Protein AF-A0A0G1GJ57-F1 (afdb_monomer_lite)

Organism: NCBI:txid1618376

Secondary structure (DSSP, 8-state):
---------------------S-TTEEEEEPTTSPEEEEE-TT-EEEEEEEE-GGGSPPPPTT---GGGEEEEE-HHHHTTTEEEE--GGGSPPHHHHHHHHTT--EEEEEEEEE-SSSEEEE-TT-EEEEEEE--GGGB--HHHHHHHHHTTSSS-SEETTEEEEEETTEEEEEEEEESSEEEEPSS-EE---SHHHHHHTEEEEESPPS-SEEEEEESS-EE--TTEEEEEEEEE--TT-EE-S--EE-TT-EEPPEEEEES--S--TT-EEEEEEEE-GGGSS-----GGGGEEEEEEE--

Structure (mmCIF, N/CA/C/O backbone):
data_AF-A0A0G1GJ57-F1
#
_entry.id   AF-A0A0G1GJ57-F1
#
loop_
_atom_site.group_PDB
_atom_site.id
_atom_site.type_symbol
_atom_site.label_atom_id
_atom_site.label_alt_id
_atom_site.label_comp_id
_atom_site.label_asym_id
_atom_site.label_entity_id
_atom_site.label_seq_id
_atom_site.pdbx_PDB_ins_code
_atom_site.Cartn_x
_atom_site.Cartn_y
_atom_site.Cartn_z
_atom_site.occupancy
_atom_site.B_iso_or_equiv
_atom_site.auth_seq_id
_atom_site.auth_comp_id
_atom_site.auth_asym_id
_atom_site.auth_atom_id
_atom_site.pdbx_PDB_model_num
ATOM 1 N N . MET A 1 1 ? -25.340 41.018 15.038 1.00 30.80 1 MET A N 1
ATOM 2 C CA . MET A 1 1 ? -24.244 40.896 16.025 1.00 30.80 1 MET A CA 1
ATOM 3 C C . MET A 1 1 ? -23.346 39.727 15.639 1.00 30.80 1 MET A C 1
ATOM 5 O O . MET A 1 1 ? -23.451 38.656 16.211 1.00 30.80 1 MET A O 1
ATOM 9 N N . ALA A 1 2 ? -22.503 39.926 14.628 1.00 26.73 2 ALA A N 1
ATOM 10 C CA . ALA A 1 2 ? -21.491 38.962 14.201 1.00 26.73 2 ALA A CA 1
ATOM 11 C C . ALA A 1 2 ? -20.325 39.762 13.606 1.00 26.73 2 ALA A C 1
ATOM 13 O O . ALA A 1 2 ? -20.176 39.892 12.398 1.00 26.73 2 ALA A O 1
ATOM 14 N N . SER A 1 3 ? -19.570 40.413 14.483 1.00 25.84 3 SER A N 1
ATOM 15 C CA . SER A 1 3 ? -18.283 41.016 14.156 1.00 25.84 3 SER A CA 1
ATOM 16 C C . SER A 1 3 ? -17.449 41.030 15.429 1.00 25.84 3 SER A C 1
ATOM 18 O O . SER A 1 3 ? -17.814 41.688 16.401 1.00 25.84 3 SER A O 1
ATOM 20 N N . LYS A 1 4 ? -16.388 40.218 15.435 1.00 26.44 4 LYS A N 1
ATOM 21 C CA . LYS A 1 4 ? -15.151 40.330 16.229 1.00 26.44 4 LYS A CA 1
ATOM 22 C C . LYS A 1 4 ? -14.518 38.948 16.326 1.00 26.44 4 LYS A C 1
ATOM 24 O O . LYS A 1 4 ? -14.955 38.141 17.133 1.00 26.44 4 LYS A O 1
ATOM 29 N N . LEU A 1 5 ? -13.516 38.711 15.481 1.00 24.80 5 LEU A N 1
ATOM 30 C CA . LEU A 1 5 ? -12.278 37.969 15.774 1.00 24.80 5 LEU A CA 1
ATOM 31 C C . LEU A 1 5 ? -11.477 37.828 14.469 1.00 24.80 5 LEU A C 1
ATOM 33 O O . LEU A 1 5 ? -11.247 36.744 13.958 1.00 24.80 5 LEU A O 1
ATOM 37 N N . TYR A 1 6 ? -11.096 38.970 13.901 1.00 26.28 6 TYR A N 1
ATOM 38 C CA . TYR A 1 6 ? -10.024 39.068 12.914 1.00 26.28 6 TYR A CA 1
ATOM 39 C C . TYR A 1 6 ? -9.292 40.367 13.218 1.00 26.28 6 TYR A C 1
ATOM 41 O O . TYR A 1 6 ? -9.713 41.424 12.760 1.00 26.28 6 TYR A O 1
ATOM 49 N N . GLN A 1 7 ? -8.272 40.301 14.073 1.00 25.12 7 GLN A N 1
ATOM 50 C CA . GLN A 1 7 ? -7.172 41.262 14.098 1.00 25.12 7 GLN A CA 1
ATOM 51 C C . GLN A 1 7 ? -6.063 40.813 15.055 1.00 25.12 7 GLN A C 1
ATOM 53 O O . GLN A 1 7 ? -6.325 40.224 16.097 1.00 25.12 7 GLN A O 1
ATOM 58 N N . SER A 1 8 ? -4.848 41.186 14.655 1.00 24.47 8 SER A N 1
ATOM 59 C CA . SER A 1 8 ? -3.560 41.122 15.348 1.00 24.47 8 SER A CA 1
ATOM 60 C C . SER A 1 8 ? -2.829 39.776 15.369 1.00 24.47 8 SER A C 1
ATOM 62 O O . SER A 1 8 ? -2.871 39.050 16.355 1.00 24.47 8 SER A O 1
ATOM 64 N N . LEU A 1 9 ? -2.039 39.530 14.322 1.00 26.36 9 LEU A N 1
ATOM 65 C CA . LEU A 1 9 ? -0.667 39.031 14.475 1.00 26.36 9 LEU A CA 1
ATOM 66 C C . LEU A 1 9 ? 0.236 39.751 13.456 1.00 26.36 9 LEU A C 1
ATOM 68 O O . LEU A 1 9 ? 0.782 39.145 12.541 1.00 26.36 9 LEU A O 1
ATOM 72 N N . ASP A 1 10 ? 0.355 41.071 13.623 1.00 27.16 10 ASP A N 1
ATOM 73 C CA . ASP A 1 10 ? 1.547 41.817 13.217 1.00 27.16 10 ASP A CA 1
ATOM 74 C C . ASP A 1 10 ? 2.506 41.793 14.409 1.00 27.16 10 ASP A C 1
ATOM 76 O O . ASP A 1 10 ? 2.329 42.558 15.351 1.00 27.16 10 ASP A O 1
ATOM 80 N N . THR A 1 11 ? 3.485 40.892 14.384 1.00 26.64 11 THR A N 1
ATOM 81 C CA . THR A 1 11 ? 4.831 41.093 14.945 1.00 26.64 11 THR A CA 1
ATOM 82 C C . THR A 1 11 ? 5.744 39.982 14.425 1.00 26.64 11 THR A C 1
ATOM 84 O O . THR A 1 11 ? 5.536 38.799 14.687 1.00 26.64 11 THR A O 1
ATOM 87 N N . CYS A 1 12 ? 6.791 40.357 13.688 1.00 24.19 12 CYS A N 1
ATOM 88 C CA . CYS A 1 12 ? 7.961 39.497 13.530 1.00 24.19 12 CYS A CA 1
ATOM 89 C C . CYS A 1 12 ? 8.598 39.256 14.906 1.00 24.19 12 CYS A C 1
ATOM 91 O O . CYS A 1 12 ? 8.759 40.199 15.685 1.00 24.19 12 CYS A O 1
ATOM 93 N N . PRO A 1 13 ? 9.107 38.040 15.134 1.00 24.23 13 PRO A N 1
ATOM 94 C CA . PRO A 1 13 ? 10.511 37.934 15.486 1.00 24.23 13 PRO A CA 1
ATOM 95 C C . PRO A 1 13 ? 11.278 36.991 14.558 1.00 24.23 13 PRO A C 1
ATOM 97 O O . PRO A 1 13 ? 10.780 36.027 13.986 1.00 24.23 13 PRO A O 1
ATOM 100 N N . THR A 1 14 ? 12.538 37.358 14.428 1.00 24.39 14 THR A N 1
ATOM 101 C CA . THR A 1 14 ? 13.631 36.786 13.655 1.00 24.39 14 THR A CA 1
ATOM 102 C C . THR A 1 14 ? 14.121 35.412 14.133 1.00 24.39 14 THR A C 1
ATOM 104 O O . THR A 1 14 ? 14.284 35.200 15.327 1.00 24.39 14 THR A O 1
ATOM 107 N N . TRP A 1 15 ? 14.454 34.571 13.143 1.00 25.72 15 TRP A N 1
ATOM 108 C CA . TRP A 1 15 ? 15.555 33.592 13.017 1.00 25.72 15 TRP A CA 1
ATOM 109 C C . TRP A 1 15 ? 15.967 32.658 14.174 1.00 25.72 15 TRP A C 1
ATOM 111 O O . TRP A 1 15 ? 16.457 33.099 15.207 1.00 25.72 15 TRP A O 1
ATOM 121 N N . ILE A 1 16 ? 16.079 31.363 13.834 1.00 24.06 16 ILE A N 1
ATOM 122 C CA . ILE A 1 16 ? 17.316 30.581 14.038 1.00 24.06 16 ILE A CA 1
ATOM 123 C C . ILE A 1 16 ? 17.640 29.865 12.709 1.00 24.06 16 ILE A C 1
ATOM 125 O O . ILE A 1 16 ? 16.838 29.043 12.266 1.00 24.06 16 ILE A O 1
ATOM 129 N N . PRO A 1 17 ? 18.780 30.136 12.044 1.00 29.20 17 PRO A N 1
ATOM 130 C CA . PRO A 1 17 ? 19.290 29.259 11.003 1.00 29.20 17 PRO A CA 1
ATOM 131 C C . PRO A 1 17 ? 19.889 28.035 11.689 1.00 29.20 17 PRO A C 1
ATOM 133 O O . PRO A 1 17 ? 20.945 28.136 12.317 1.00 29.20 17 PRO A O 1
ATOM 136 N N . ALA A 1 18 ? 19.276 26.865 11.538 1.00 28.14 18 ALA A N 1
ATOM 137 C CA . ALA A 1 18 ? 20.077 25.654 11.603 1.00 28.14 18 ALA A CA 1
ATOM 138 C C . ALA A 1 18 ? 20.963 25.669 10.351 1.00 28.14 18 ALA A C 1
ATOM 140 O O . ALA A 1 18 ? 20.460 25.647 9.227 1.00 28.14 18 ALA A O 1
ATOM 141 N N . LYS A 1 19 ? 22.280 25.808 10.544 1.00 26.33 19 LYS A N 1
ATOM 142 C CA . LYS A 1 19 ? 23.255 25.655 9.462 1.00 26.33 19 LYS A CA 1
ATOM 143 C C . LYS A 1 19 ? 22.965 24.329 8.745 1.00 26.33 19 LYS A C 1
ATOM 145 O O . LYS A 1 19 ? 22.959 23.298 9.419 1.00 26.33 19 LYS A O 1
ATOM 150 N N . PRO A 1 20 ? 22.759 24.328 7.418 1.00 35.12 20 PRO A N 1
ATOM 151 C CA . PRO A 1 20 ? 22.768 23.093 6.663 1.00 35.12 20 PRO A CA 1
ATOM 152 C C . PRO A 1 20 ? 24.199 22.566 6.726 1.00 35.12 20 PRO A C 1
ATOM 154 O O . PRO A 1 20 ? 25.111 23.134 6.123 1.00 35.12 20 PRO A O 1
ATOM 157 N N . ASN A 1 21 ? 24.424 21.505 7.493 1.00 33.03 21 ASN A N 1
ATOM 158 C CA . ASN A 1 21 ? 25.612 20.695 7.287 1.00 33.03 21 ASN A CA 1
ATOM 159 C C . ASN A 1 21 ? 25.379 19.900 5.999 1.00 33.03 21 ASN A C 1
ATOM 161 O O . ASN A 1 21 ? 24.916 18.774 6.075 1.00 33.03 21 ASN A O 1
ATOM 165 N N . GLY A 1 22 ? 25.669 20.531 4.856 1.00 31.84 22 GLY A N 1
ATOM 166 C CA . GLY A 1 22 ? 25.827 19.892 3.547 1.00 31.84 22 GLY A CA 1
ATOM 167 C C . GLY A 1 22 ? 24.560 19.284 2.932 1.00 31.84 22 GLY A C 1
ATOM 168 O O . GLY A 1 22 ? 23.964 18.372 3.482 1.00 31.84 22 GLY A O 1
ATOM 169 N N . ASP A 1 23 ? 24.234 19.761 1.732 1.00 34.00 23 ASP A N 1
ATOM 170 C CA . ASP A 1 23 ? 23.272 19.220 0.756 1.00 34.00 23 ASP A CA 1
ATOM 171 C C . ASP A 1 23 ? 21.817 19.701 0.897 1.00 34.00 23 ASP A C 1
ATOM 173 O O . ASP A 1 23 ? 21.043 19.285 1.758 1.00 34.00 23 ASP A O 1
ATOM 177 N N . GLY A 1 24 ? 21.437 20.607 -0.008 1.00 35.06 24 GLY A N 1
ATOM 178 C CA . GLY A 1 24 ? 20.174 21.349 -0.058 1.00 35.06 24 GLY A CA 1
ATOM 179 C C . GLY A 1 24 ? 18.919 20.556 -0.446 1.00 35.06 24 GLY A C 1
ATOM 180 O O . GLY A 1 24 ? 18.071 21.103 -1.144 1.00 35.06 24 GLY A O 1
ATOM 181 N N . ASP A 1 25 ? 18.765 19.314 0.019 1.00 51.62 25 ASP A N 1
ATOM 182 C CA . ASP A 1 25 ? 17.751 18.377 -0.502 1.00 51.62 25 ASP A CA 1
ATOM 183 C C . ASP A 1 25 ? 16.654 17.962 0.497 1.00 51.62 25 ASP A C 1
ATOM 185 O O . ASP A 1 25 ? 15.736 17.218 0.146 1.00 51.62 25 ASP A O 1
ATOM 189 N N . VAL A 1 26 ? 16.706 18.445 1.741 1.00 49.56 26 VAL A N 1
ATOM 190 C CA . VAL A 1 26 ? 15.562 18.425 2.667 1.00 49.56 26 VAL A CA 1
ATOM 191 C C . VAL A 1 26 ? 15.348 19.847 3.154 1.00 49.56 26 VAL A C 1
ATOM 193 O O . VAL A 1 26 ? 16.188 20.403 3.858 1.00 49.56 26 VAL A O 1
ATOM 196 N N . ALA A 1 27 ? 14.238 20.458 2.748 1.00 53.12 27 ALA A N 1
ATOM 197 C CA . ALA A 1 27 ? 13.967 21.858 3.043 1.00 53.12 27 ALA A CA 1
ATOM 198 C C . ALA A 1 27 ? 12.576 22.038 3.642 1.00 53.12 27 ALA A C 1
ATOM 200 O O . ALA A 1 27 ? 11.590 21.485 3.148 1.00 53.12 27 ALA A O 1
ATOM 201 N N . LEU A 1 28 ? 12.504 22.874 4.677 1.00 53.94 28 LEU A N 1
ATOM 202 C CA . LEU A 1 28 ? 11.249 23.400 5.184 1.00 53.94 28 LEU A CA 1
ATOM 203 C C . LEU A 1 28 ? 10.982 24.753 4.549 1.00 53.94 28 LEU A C 1
ATOM 205 O O . LEU A 1 28 ? 11.771 25.684 4.688 1.00 53.94 28 LEU A O 1
ATOM 209 N N . GLN A 1 29 ? 9.861 24.858 3.843 1.00 48.28 29 GLN A N 1
ATOM 210 C CA . GLN A 1 29 ? 9.394 26.124 3.299 1.00 48.28 29 GLN A CA 1
ATOM 211 C C . GLN A 1 29 ? 8.203 26.614 4.117 1.00 48.28 29 GLN A C 1
ATOM 213 O O . GLN A 1 29 ? 7.114 26.049 4.025 1.00 48.28 29 GLN A O 1
ATOM 218 N N . THR A 1 30 ? 8.398 27.679 4.889 1.00 46.69 30 THR A N 1
ATOM 219 C CA . THR A 1 30 ? 7.328 28.319 5.659 1.00 46.69 30 THR A CA 1
ATOM 220 C C . THR A 1 30 ? 6.315 28.979 4.722 1.00 46.69 30 THR A C 1
ATOM 222 O O . THR A 1 30 ? 6.679 29.738 3.823 1.00 46.69 30 THR A O 1
ATOM 225 N N . LEU A 1 31 ? 5.035 28.682 4.921 1.00 47.12 31 LEU A N 1
ATOM 226 C CA . LEU A 1 31 ? 3.908 29.288 4.222 1.00 47.12 31 LEU A CA 1
ATOM 227 C C . LEU A 1 31 ? 3.417 30.538 4.958 1.00 47.12 31 LEU A C 1
ATOM 229 O O . LEU A 1 31 ? 3.597 30.646 6.176 1.00 47.12 31 LEU A O 1
ATOM 233 N N . PRO A 1 32 ? 2.733 31.458 4.254 1.00 35.56 32 PRO A N 1
ATOM 234 C CA . PRO A 1 32 ? 1.961 32.510 4.905 1.00 35.56 32 PRO A CA 1
ATOM 235 C C . PRO A 1 32 ? 0.997 31.876 5.922 1.00 35.56 32 PRO A C 1
ATOM 237 O O . PRO A 1 32 ? 0.175 31.041 5.550 1.00 35.56 32 PRO A O 1
ATOM 240 N N . GLY A 1 33 ? 1.148 32.216 7.207 1.00 45.19 33 GLY A N 1
ATOM 241 C CA . GLY A 1 33 ? 0.405 31.596 8.316 1.00 45.19 33 GLY A CA 1
ATOM 242 C C . GLY A 1 33 ? 1.199 30.606 9.184 1.00 45.19 33 GLY A C 1
ATOM 243 O O . GLY A 1 33 ? 0.627 30.024 10.098 1.00 45.19 33 GLY A O 1
ATOM 244 N N . GLY A 1 34 ? 2.501 30.414 8.937 1.00 54.47 34 GLY A N 1
ATOM 245 C CA . GLY A 1 34 ? 3.404 29.692 9.850 1.00 54.47 34 GLY A CA 1
ATOM 246 C C . GLY A 1 34 ? 3.465 28.169 9.676 1.00 54.47 34 GLY A C 1
ATOM 247 O O . GLY A 1 34 ? 4.222 27.511 10.383 1.00 54.47 34 GLY A O 1
ATOM 248 N N . ALA A 1 35 ? 2.725 27.595 8.724 1.00 55.81 35 ALA A N 1
ATOM 249 C CA . ALA A 1 35 ? 2.830 26.175 8.383 1.00 55.81 35 ALA A CA 1
ATOM 250 C C . ALA A 1 35 ? 4.037 25.921 7.466 1.00 55.81 35 ALA A C 1
ATOM 252 O O . ALA A 1 35 ? 4.163 26.572 6.434 1.00 55.81 35 ALA A O 1
ATOM 253 N N . SER A 1 36 ? 4.905 24.964 7.789 1.00 67.81 36 SER A N 1
ATOM 254 C CA . SER A 1 36 ? 6.067 24.626 6.952 1.00 67.81 36 SER A CA 1
ATOM 255 C C . SER A 1 36 ? 5.779 23.423 6.056 1.00 67.81 36 SER A C 1
ATOM 257 O O . SER A 1 36 ? 5.419 22.359 6.553 1.00 67.81 36 SER A O 1
ATOM 259 N N . LYS A 1 37 ? 5.961 23.573 4.739 1.00 80.50 37 LYS A N 1
ATOM 260 C CA . LYS A 1 37 ? 5.976 22.450 3.788 1.00 80.50 37 LYS A CA 1
ATOM 261 C C . LYS A 1 37 ? 7.301 21.709 3.884 1.00 80.50 37 LYS A C 1
ATOM 263 O O . LYS A 1 37 ? 8.344 22.356 3.942 1.00 80.50 37 LYS A O 1
ATOM 268 N N . LEU A 1 38 ? 7.261 20.385 3.817 1.00 85.31 38 LEU A N 1
ATOM 269 C CA . LEU A 1 38 ? 8.429 19.524 3.668 1.00 85.31 38 LEU A CA 1
ATOM 270 C C . LEU A 1 38 ? 8.693 19.288 2.178 1.00 85.31 38 LEU A C 1
ATOM 272 O O . LEU A 1 38 ? 7.827 18.780 1.469 1.00 85.31 38 LEU A O 1
ATOM 276 N N . LYS A 1 39 ? 9.898 19.625 1.717 1.00 89.94 39 LYS A N 1
ATOM 277 C CA . LYS A 1 39 ? 10.448 19.155 0.441 1.00 89.94 39 LYS A CA 1
ATOM 278 C C . LYS A 1 39 ? 11.418 18.019 0.726 1.00 89.94 39 LYS A C 1
ATOM 280 O O . LYS A 1 39 ? 12.390 18.232 1.448 1.00 89.94 39 LYS A O 1
ATOM 285 N N . LEU A 1 40 ? 11.141 16.841 0.178 1.00 86.19 40 LEU A N 1
ATOM 286 C CA . LEU A 1 40 ? 11.944 15.637 0.353 1.00 86.19 40 LEU A CA 1
ATOM 287 C C . LEU A 1 40 ? 12.551 15.234 -0.995 1.00 86.19 40 LEU A C 1
ATOM 289 O O . LEU A 1 40 ? 11.844 14.727 -1.868 1.00 86.19 40 LEU A O 1
ATOM 293 N N . GLY A 1 41 ? 13.844 15.497 -1.179 1.00 84.75 41 GLY A N 1
ATOM 294 C CA . GLY A 1 41 ? 14.572 15.146 -2.398 1.00 84.75 41 GLY A CA 1
ATOM 295 C C . GLY A 1 41 ? 14.780 13.631 -2.581 1.00 84.75 41 GLY A C 1
ATOM 296 O O . GLY A 1 41 ? 14.596 12.868 -1.627 1.00 84.75 41 GLY A O 1
ATOM 297 N N . PRO A 1 42 ? 15.168 13.189 -3.792 1.00 84.88 42 PRO A N 1
ATOM 298 C CA . PRO A 1 42 ? 15.538 11.802 -4.089 1.00 84.88 42 PRO A CA 1
ATOM 299 C C . PRO A 1 42 ? 16.599 11.230 -3.139 1.00 84.88 42 PRO A C 1
ATOM 301 O O . PRO A 1 42 ? 17.584 11.895 -2.817 1.00 84.88 42 PRO A O 1
ATOM 304 N N . GLY A 1 43 ? 16.409 9.988 -2.695 1.00 82.50 43 GLY A N 1
ATOM 305 C CA . GLY A 1 43 ? 17.317 9.255 -1.806 1.00 82.50 43 GLY A CA 1
ATOM 306 C C . GLY A 1 43 ? 17.377 9.779 -0.367 1.00 82.50 43 GLY A C 1
ATOM 307 O O . GLY A 1 43 ? 18.233 9.355 0.411 1.00 82.50 43 GLY A O 1
ATOM 308 N N . LYS A 1 44 ? 16.518 10.736 0.007 1.00 85.94 44 LYS A N 1
ATOM 309 C CA . LYS A 1 44 ? 16.543 11.358 1.337 1.00 85.94 44 LYS A CA 1
ATOM 310 C C . LYS A 1 44 ? 15.544 10.701 2.281 1.00 85.94 44 LYS A C 1
ATOM 312 O O . LYS A 1 44 ? 14.474 10.247 1.877 1.00 85.94 44 LYS A O 1
ATOM 317 N N . LYS A 1 45 ? 15.882 10.744 3.570 1.00 88.88 45 LYS A N 1
ATOM 318 C CA . LYS A 1 45 ? 15.044 10.298 4.687 1.00 88.88 45 LYS A CA 1
ATOM 319 C C . LYS A 1 45 ? 14.892 11.397 5.734 1.00 88.88 45 LYS A C 1
ATOM 321 O O . LYS A 1 45 ? 15.815 12.181 5.940 1.00 88.88 45 LYS A O 1
ATOM 326 N N . VAL A 1 46 ? 13.750 11.436 6.413 1.00 88.75 46 VAL A N 1
ATOM 327 C CA . VAL A 1 46 ? 13.438 12.433 7.446 1.00 88.75 46 VAL A CA 1
ATOM 328 C C . VAL A 1 46 ? 12.516 11.850 8.516 1.00 88.75 46 VAL A C 1
ATOM 330 O O . VAL A 1 46 ? 11.654 11.020 8.222 1.00 88.75 46 VAL A O 1
ATOM 333 N N . ILE A 1 47 ? 12.686 12.294 9.764 1.00 88.12 47 ILE A N 1
ATOM 334 C CA . ILE A 1 47 ? 11.751 11.994 10.849 1.00 88.12 47 ILE A CA 1
ATOM 335 C C . ILE A 1 47 ? 10.636 13.041 10.858 1.00 88.12 47 ILE A C 1
ATOM 337 O O . ILE A 1 47 ? 10.858 14.251 10.847 1.00 88.12 47 ILE A O 1
ATOM 341 N N . ILE A 1 48 ? 9.404 12.561 10.881 1.00 86.62 48 ILE A N 1
ATOM 342 C CA . ILE A 1 48 ? 8.197 13.373 10.904 1.00 86.62 48 ILE A CA 1
ATOM 343 C C . ILE A 1 48 ? 7.348 13.060 12.128 1.00 86.62 48 ILE A C 1
ATOM 345 O O . ILE A 1 48 ? 7.440 11.986 12.721 1.00 86.62 48 ILE A O 1
ATOM 349 N N . SER A 1 49 ? 6.483 14.005 12.462 1.00 85.69 49 SER A N 1
ATOM 350 C CA . SER A 1 49 ? 5.430 13.859 13.455 1.00 85.69 49 SER A CA 1
ATOM 351 C C . SER A 1 49 ? 4.098 13.662 12.741 1.00 85.69 49 SER A C 1
ATOM 353 O O . SER A 1 49 ? 3.731 14.443 11.860 1.00 85.69 49 SER A O 1
ATOM 355 N N . ILE A 1 50 ? 3.364 12.623 13.128 1.00 85.75 50 ILE A N 1
ATOM 356 C CA . ILE A 1 50 ? 2.049 12.283 12.582 1.00 85.75 50 ILE A CA 1
ATOM 357 C C . ILE A 1 50 ? 0.964 12.508 13.632 1.00 85.75 50 ILE A C 1
ATOM 359 O O . ILE A 1 50 ? 1.172 12.196 14.805 1.00 85.75 50 ILE A O 1
ATOM 363 N N . SER A 1 51 ? -0.188 13.045 13.217 1.00 84.38 51 SER A N 1
ATOM 364 C CA . SER A 1 51 ? -1.386 13.107 14.063 1.00 84.38 51 SER A CA 1
ATOM 365 C C . SER A 1 51 ? -2.275 11.921 13.782 1.00 84.38 51 SER A C 1
ATOM 367 O O . SER A 1 51 ? -2.713 11.721 12.647 1.00 84.38 51 SER A O 1
ATOM 369 N N . ILE A 1 52 ? -2.613 11.192 14.834 1.00 82.69 52 ILE A N 1
ATOM 370 C CA . ILE A 1 52 ? -3.634 10.159 14.779 1.00 82.69 52 ILE A CA 1
ATOM 371 C C . ILE A 1 52 ? -4.799 10.673 15.616 1.00 82.69 52 ILE A C 1
ATOM 373 O O . ILE A 1 52 ? -4.639 10.986 16.795 1.00 82.69 52 ILE A O 1
ATOM 377 N N . ALA A 1 53 ? -5.947 10.826 14.973 1.00 78.19 53 ALA A N 1
ATOM 378 C CA . ALA A 1 53 ? -7.179 11.280 15.582 1.00 78.19 53 ALA A CA 1
ATOM 379 C C . ALA A 1 53 ? -8.130 10.085 15.746 1.00 78.19 53 ALA A C 1
ATOM 381 O O . ALA A 1 53 ? -7.984 9.094 15.027 1.00 78.19 53 ALA A O 1
ATOM 382 N N . PRO A 1 54 ? -9.132 10.163 16.634 1.00 71.00 54 PRO A N 1
ATOM 383 C CA . PRO A 1 54 ? -10.059 9.056 16.881 1.00 71.00 54 PRO A CA 1
ATOM 384 C C . PRO A 1 54 ? -10.775 8.566 15.616 1.00 71.00 54 PRO A C 1
ATOM 386 O O . PRO A 1 54 ? -10.944 7.369 15.414 1.00 71.00 54 PRO A O 1
ATOM 389 N N . PHE A 1 55 ? -11.140 9.484 14.717 1.00 70.75 55 PHE A N 1
ATOM 390 C CA . PHE A 1 55 ? -11.802 9.155 13.452 1.00 70.75 55 PHE A CA 1
ATOM 391 C C . PHE A 1 55 ? -10.864 8.515 12.413 1.00 70.75 55 PHE A C 1
ATOM 393 O O . PHE A 1 55 ? -11.348 7.985 11.417 1.00 70.75 55 PHE A O 1
ATOM 400 N N . HIS A 1 56 ? -9.545 8.524 12.652 1.00 67.75 56 HIS A N 1
ATOM 401 C CA . HIS A 1 56 ? -8.565 7.805 11.833 1.00 67.75 56 HIS A CA 1
ATOM 402 C C . HIS A 1 56 ? -8.503 6.305 12.162 1.00 67.75 56 HIS A C 1
ATOM 404 O O . HIS A 1 56 ? -7.757 5.575 11.513 1.00 67.75 56 HIS A O 1
ATOM 410 N N . LEU A 1 57 ? -9.244 5.832 13.166 1.00 69.50 57 LEU A N 1
ATOM 411 C CA . LEU A 1 57 ? -9.287 4.422 13.536 1.00 69.50 57 LEU A CA 1
ATOM 412 C C . LEU A 1 57 ? -10.567 3.772 13.012 1.00 69.50 57 LEU A C 1
ATOM 414 O O . LEU A 1 57 ? -11.633 4.394 13.078 1.00 69.50 57 LEU A O 1
ATOM 418 N N . PRO A 1 58 ? -10.501 2.524 12.518 1.00 65.19 58 PRO A N 1
ATOM 419 C CA . PRO A 1 58 ? -11.710 1.798 12.177 1.00 65.19 58 PRO A CA 1
ATOM 420 C C . PRO A 1 58 ? -12.575 1.591 13.425 1.00 65.19 58 PRO A C 1
ATOM 422 O O . PRO A 1 58 ? -12.033 1.432 14.521 1.00 65.19 58 PRO A O 1
ATOM 425 N N . PRO A 1 59 ? -13.915 1.605 13.295 1.00 62.31 59 PRO A N 1
ATOM 426 C CA . PRO A 1 59 ? -14.796 1.287 14.404 1.00 62.31 59 PRO A CA 1
ATOM 427 C C . PRO A 1 59 ? -14.437 -0.102 14.930 1.00 62.31 59 PRO A C 1
ATOM 429 O O . PRO A 1 59 ? -14.502 -1.095 14.203 1.00 62.31 59 PRO A O 1
ATOM 432 N N . LEU A 1 60 ? -14.058 -0.169 16.202 1.00 58.81 60 LEU A N 1
ATOM 433 C CA . LEU A 1 60 ? -13.890 -1.445 16.875 1.00 58.81 60 LEU A CA 1
ATOM 434 C C . LEU A 1 60 ? -15.264 -2.058 17.133 1.00 58.81 60 LEU A C 1
ATOM 436 O O . LEU A 1 60 ? -16.185 -1.373 17.591 1.00 58.81 60 LEU A O 1
ATOM 440 N N . LYS A 1 61 ? -15.399 -3.366 16.890 1.00 55.41 61 LYS A N 1
ATOM 441 C CA . LYS A 1 61 ? -16.526 -4.119 17.450 1.00 55.41 61 LYS A CA 1
ATOM 442 C C . LYS A 1 61 ? -16.492 -3.940 18.978 1.00 55.41 61 LYS A C 1
ATOM 444 O O . LYS A 1 61 ? -15.410 -4.047 19.563 1.00 55.41 61 LYS A O 1
ATOM 449 N N . PRO A 1 62 ? -17.631 -3.678 19.645 1.00 50.47 62 PRO A N 1
ATOM 450 C CA . PRO A 1 62 ? -17.673 -3.603 21.102 1.00 50.47 62 PRO A CA 1
ATOM 451 C C . PRO A 1 62 ? -17.028 -4.851 21.723 1.00 50.47 62 PRO A C 1
ATOM 453 O O . PRO A 1 62 ? -17.450 -5.967 21.435 1.00 50.47 62 PRO A O 1
ATOM 456 N N . GLY A 1 63 ? -15.987 -4.662 22.538 1.00 50.47 63 GLY A N 1
ATOM 457 C CA . GLY A 1 63 ? -15.257 -5.754 23.195 1.00 50.47 63 GLY A CA 1
ATOM 458 C C . GLY A 1 63 ? -14.024 -6.286 22.453 1.00 50.47 63 GLY A C 1
ATOM 459 O O . GLY A 1 63 ? -13.268 -7.043 23.052 1.00 50.47 63 GLY A O 1
ATOM 460 N N . ILE A 1 64 ? -13.762 -5.866 21.211 1.00 51.84 64 ILE A N 1
ATOM 461 C CA . ILE A 1 64 ? -12.473 -6.105 20.549 1.00 51.84 64 ILE A CA 1
ATOM 462 C C . ILE A 1 64 ? -11.587 -4.907 20.867 1.00 51.84 64 ILE A C 1
ATOM 464 O O . ILE A 1 64 ? -11.777 -3.849 20.288 1.00 51.84 64 ILE A O 1
ATOM 468 N N . ILE A 1 65 ? -10.671 -5.056 21.823 1.00 53.28 65 ILE A N 1
ATOM 469 C CA . ILE A 1 65 ? -9.606 -4.089 22.146 1.00 53.28 65 ILE A CA 1
ATOM 470 C C . ILE A 1 65 ? -8.277 -4.802 21.914 1.00 53.28 65 ILE A C 1
ATOM 472 O O . ILE A 1 65 ? -7.432 -4.851 22.803 1.00 53.28 65 ILE A O 1
ATOM 476 N N . ASP A 1 66 ? -8.122 -5.454 20.762 1.00 61.16 66 ASP A N 1
ATOM 477 C CA . ASP A 1 66 ? -6.834 -6.047 20.444 1.00 61.16 66 ASP A CA 1
ATOM 478 C C . ASP A 1 66 ? -6.075 -5.169 19.451 1.00 61.16 66 ASP A C 1
ATOM 480 O O . ASP A 1 66 ? -6.339 -5.153 18.249 1.00 61.16 66 ASP A O 1
ATOM 484 N N . LEU A 1 67 ? -5.135 -4.385 19.984 1.00 65.12 67 LEU A N 1
ATOM 485 C CA . LEU A 1 67 ? -4.190 -3.618 19.177 1.00 65.12 67 LEU A CA 1
ATOM 486 C C . LEU A 1 67 ? -3.251 -4.539 18.380 1.00 65.12 67 LEU A C 1
ATOM 488 O O . LEU A 1 67 ? -2.608 -4.053 17.449 1.00 65.12 67 LEU A O 1
ATOM 492 N N . HIS A 1 68 ? -3.176 -5.840 18.700 1.00 65.56 68 HIS A N 1
ATOM 493 C CA . HIS A 1 68 ? -2.446 -6.824 17.898 1.00 65.56 68 HIS A CA 1
ATOM 494 C C . HIS A 1 68 ? -3.021 -6.959 16.479 1.00 65.56 68 HIS A C 1
ATOM 496 O O . HIS A 1 68 ? -2.263 -7.227 15.550 1.00 65.56 68 HIS A O 1
ATOM 502 N N . ASP A 1 69 ? -4.308 -6.653 16.297 1.00 71.12 69 ASP A N 1
ATOM 503 C CA . ASP A 1 69 ? -5.005 -6.704 15.008 1.00 71.12 69 ASP A CA 1
ATOM 504 C C . ASP A 1 69 ? -4.978 -5.363 14.254 1.00 71.12 69 ASP A C 1
ATOM 506 O O . ASP A 1 69 ? -5.652 -5.211 13.232 1.00 71.12 69 ASP A O 1
ATOM 510 N N . LEU A 1 70 ? -4.260 -4.348 14.752 1.00 77.00 70 LEU A N 1
ATOM 511 C CA . LEU A 1 70 ? -4.172 -3.034 14.115 1.00 77.00 70 LEU A CA 1
ATOM 512 C C . LEU A 1 70 ? -2.950 -2.942 13.200 1.00 77.00 70 LEU A C 1
ATOM 514 O O . LEU A 1 70 ? -1.802 -2.876 13.639 1.00 77.00 70 LEU A O 1
ATOM 518 N N . TRP A 1 71 ? -3.218 -2.850 11.906 1.00 80.06 71 TRP A N 1
ATOM 519 C CA . TRP A 1 71 ? -2.213 -2.781 10.859 1.00 80.06 71 TRP A CA 1
ATOM 520 C C . TRP A 1 71 ? -2.083 -1.372 10.292 1.00 80.06 71 TRP A C 1
ATOM 522 O O . TRP A 1 71 ? -2.976 -0.527 10.391 1.00 80.06 71 TRP A O 1
ATOM 532 N N . PHE A 1 72 ? -0.940 -1.128 9.657 1.00 84.44 72 PHE A N 1
ATOM 533 C CA . PHE A 1 72 ? -0.601 0.132 9.013 1.00 84.44 72 PHE A CA 1
ATOM 534 C C . PHE A 1 72 ? -0.264 -0.091 7.532 1.00 84.44 72 PHE A C 1
ATOM 536 O O . PHE A 1 72 ? 0.386 -1.072 7.172 1.00 84.44 72 PHE A O 1
ATOM 543 N N . SER A 1 73 ? -0.700 0.828 6.669 1.00 85.69 73 SER A N 1
ATOM 544 C CA . SER A 1 73 ? -0.326 0.881 5.253 1.00 85.69 73 SER A CA 1
ATOM 545 C C . SER A 1 73 ? 0.018 2.313 4.861 1.00 85.69 73 SER A C 1
ATOM 547 O O . SER A 1 73 ? -0.745 3.242 5.142 1.00 85.69 73 SER A O 1
ATOM 549 N N . THR A 1 74 ? 1.110 2.495 4.118 1.00 88.19 74 THR A N 1
ATOM 550 C CA . THR A 1 74 ? 1.335 3.730 3.355 1.00 88.19 74 THR A CA 1
ATOM 551 C C . THR A 1 74 ? 0.191 3.887 2.359 1.00 88.19 74 THR A C 1
ATOM 553 O O . THR A 1 74 ? -0.337 2.892 1.847 1.00 88.19 74 THR A O 1
ATOM 556 N N . ARG A 1 75 ? -0.227 5.121 2.071 1.00 86.19 75 ARG A N 1
ATOM 557 C CA . ARG A 1 75 ? -1.200 5.332 0.995 1.00 86.19 75 ARG A CA 1
ATOM 558 C C . ARG A 1 75 ? -0.581 4.962 -0.349 1.00 86.19 75 ARG A C 1
ATOM 560 O O . ARG A 1 75 ? 0.530 5.386 -0.652 1.00 86.19 75 ARG A O 1
ATOM 567 N N . SER A 1 76 ? -1.328 4.221 -1.165 1.00 86.69 76 SER A N 1
ATOM 568 C CA . SER A 1 76 ? -0.836 3.700 -2.446 1.00 86.69 76 SER A CA 1
ATOM 569 C C . SER A 1 76 ? -0.324 4.797 -3.376 1.00 86.69 76 SER A C 1
ATOM 571 O O . SER A 1 76 ? 0.736 4.636 -3.952 1.00 86.69 76 SER A O 1
ATOM 573 N N . CYS A 1 77 ? -0.982 5.958 -3.457 1.00 85.81 77 CYS A N 1
ATOM 574 C CA . CYS A 1 77 ? -0.488 7.072 -4.277 1.00 85.81 77 CYS A CA 1
ATOM 575 C C . CYS A 1 77 ? 0.909 7.567 -3.859 1.00 85.81 77 CYS A C 1
ATOM 577 O O . CYS A 1 77 ? 1.688 7.959 -4.719 1.00 85.81 77 CYS A O 1
ATOM 579 N N . LEU A 1 78 ? 1.233 7.524 -2.563 1.00 88.06 78 LEU A N 1
ATOM 580 C CA . LEU A 1 78 ? 2.547 7.919 -2.059 1.00 88.06 78 LEU A CA 1
ATOM 581 C C . LEU A 1 78 ? 3.582 6.822 -2.284 1.00 88.06 78 LEU A C 1
ATOM 583 O O . LEU A 1 78 ? 4.663 7.106 -2.794 1.00 88.06 78 LEU A O 1
ATOM 587 N N . ALA A 1 79 ? 3.245 5.573 -1.968 1.00 88.94 79 ALA A N 1
ATOM 588 C CA . ALA A 1 79 ? 4.134 4.449 -2.242 1.00 88.94 79 ALA A CA 1
ATOM 589 C C . ALA A 1 79 ? 4.484 4.371 -3.736 1.00 88.94 79 ALA A C 1
ATOM 591 O O . ALA A 1 79 ? 5.661 4.292 -4.073 1.00 88.94 79 ALA A O 1
ATOM 592 N N . GLN A 1 80 ? 3.493 4.553 -4.622 1.00 88.38 80 GLN A N 1
ATOM 593 C CA . GLN A 1 80 ? 3.654 4.629 -6.085 1.00 88.38 80 GLN A CA 1
ATOM 594 C C . GLN A 1 80 ? 4.584 5.738 -6.540 1.00 88.38 80 GLN A C 1
ATOM 596 O O . GLN A 1 80 ? 5.159 5.625 -7.611 1.00 88.38 80 GLN A O 1
ATOM 601 N N . SER A 1 81 ? 4.751 6.781 -5.730 1.00 86.06 81 SER A N 1
ATOM 602 C CA . SER A 1 81 ? 5.718 7.855 -5.953 1.00 86.06 81 SER A CA 1
ATOM 603 C C . SER A 1 81 ? 7.071 7.622 -5.280 1.00 86.06 81 SER A C 1
ATOM 605 O O . SER A 1 81 ? 7.817 8.573 -5.091 1.00 86.06 81 SER A O 1
ATOM 607 N N . GLY A 1 82 ? 7.381 6.390 -4.871 1.00 86.69 82 GLY A N 1
ATOM 608 C CA . GLY A 1 82 ? 8.640 6.026 -4.218 1.00 86.69 82 GLY A CA 1
ATOM 609 C C . GLY A 1 82 ? 8.718 6.381 -2.734 1.00 86.69 82 GLY A C 1
ATOM 610 O O . GLY A 1 82 ? 9.806 6.361 -2.165 1.00 86.69 82 GLY A O 1
ATOM 611 N N . VAL A 1 83 ? 7.597 6.708 -2.081 1.00 88.25 83 VAL A N 1
ATOM 612 C CA . VAL A 1 83 ? 7.593 7.031 -0.647 1.00 88.25 83 VAL A CA 1
ATOM 613 C C . VAL A 1 83 ? 7.533 5.767 0.192 1.00 88.25 83 VAL A C 1
ATOM 615 O O . VAL A 1 83 ? 6.541 5.035 0.187 1.00 88.25 83 VAL A O 1
ATOM 618 N N . PHE A 1 84 ? 8.542 5.581 1.029 1.00 87.62 84 PHE A N 1
ATOM 619 C CA . PHE A 1 84 ? 8.501 4.624 2.119 1.00 87.62 84 PHE A CA 1
ATOM 620 C C . PHE A 1 84 ? 8.174 5.335 3.432 1.00 87.62 84 PHE A C 1
ATOM 622 O O . PHE A 1 84 ? 8.862 6.267 3.845 1.00 87.62 84 PHE A O 1
ATOM 629 N N . LEU A 1 85 ? 7.114 4.879 4.100 1.00 88.62 85 LEU A N 1
ATOM 630 C CA . LEU A 1 85 ? 6.719 5.343 5.425 1.00 88.62 85 LEU A CA 1
ATOM 631 C C . LEU A 1 85 ? 6.935 4.210 6.428 1.00 88.62 85 LEU A C 1
ATOM 633 O O . LEU A 1 85 ? 6.368 3.123 6.302 1.00 88.62 85 LEU A O 1
ATOM 637 N N . ASN A 1 86 ? 7.753 4.472 7.441 1.00 87.69 86 ASN A N 1
ATOM 638 C CA . ASN A 1 86 ? 8.031 3.534 8.515 1.00 87.69 86 ASN A CA 1
ATOM 639 C C . ASN A 1 86 ? 7.640 4.137 9.861 1.00 87.69 86 ASN A C 1
ATOM 641 O O . ASN A 1 86 ? 8.205 5.141 10.286 1.00 87.69 86 ASN A O 1
ATOM 645 N N . ILE A 1 87 ? 6.709 3.493 10.559 1.00 84.12 87 ILE A N 1
ATOM 646 C CA . ILE A 1 87 ? 6.444 3.773 11.970 1.00 84.12 87 ILE A CA 1
ATOM 647 C C . ILE A 1 87 ? 7.307 2.785 12.765 1.00 84.12 87 ILE A C 1
ATOM 649 O O . ILE A 1 87 ? 7.105 1.575 12.625 1.00 84.12 87 ILE A O 1
ATOM 653 N N . PRO A 1 88 ? 8.307 3.237 13.541 1.00 78.00 88 PRO A N 1
ATOM 654 C CA . PRO A 1 88 ? 9.124 2.318 14.318 1.00 78.00 88 PRO A CA 1
ATOM 655 C C . PRO A 1 88 ? 8.286 1.650 15.420 1.00 78.00 88 PRO A C 1
ATOM 657 O O . PRO A 1 88 ? 7.342 2.246 15.934 1.00 78.00 88 PRO A O 1
ATOM 660 N N . LYS A 1 89 ? 8.631 0.413 15.808 1.00 73.44 89 LYS A N 1
ATOM 661 C CA . LYS A 1 89 ? 7.840 -0.386 16.769 1.00 73.44 89 LYS A CA 1
ATOM 662 C C . LYS A 1 89 ? 7.607 0.320 18.109 1.00 73.44 89 LYS A C 1
ATOM 664 O O . LYS A 1 89 ? 6.537 0.197 18.688 1.00 73.44 89 LYS A O 1
ATOM 669 N N . ASN A 1 90 ? 8.582 1.092 18.590 1.00 72.25 90 ASN A N 1
ATOM 670 C CA . ASN A 1 90 ? 8.447 1.889 19.818 1.00 72.25 90 ASN A CA 1
ATOM 671 C C . ASN A 1 90 ? 7.440 3.053 19.693 1.00 72.25 90 ASN A C 1
ATOM 673 O O . ASN A 1 90 ? 7.057 3.643 20.696 1.00 72.25 90 ASN A O 1
ATOM 677 N N . SER A 1 91 ? 7.030 3.382 18.469 1.00 70.25 91 SER A N 1
ATOM 678 C CA . SER A 1 91 ? 6.053 4.416 18.131 1.00 70.25 91 SER A CA 1
ATOM 679 C C . SER A 1 91 ? 4.692 3.820 17.754 1.00 70.25 91 SER A C 1
ATOM 681 O O . SER A 1 91 ? 3.802 4.558 17.333 1.00 70.25 91 SER A O 1
ATOM 683 N N . TYR A 1 92 ? 4.511 2.501 17.908 1.00 78.31 92 TYR A N 1
ATOM 684 C CA . TYR A 1 92 ? 3.201 1.866 17.778 1.00 78.31 92 TYR A CA 1
ATOM 685 C C . TYR A 1 92 ? 2.249 2.347 18.876 1.00 78.31 92 TYR A C 1
ATOM 687 O O . TYR A 1 92 ? 2.652 2.958 19.874 1.00 78.31 92 TYR A O 1
ATOM 695 N N . LEU A 1 93 ? 0.960 2.120 18.641 1.00 77.38 93 LEU A N 1
ATOM 696 C CA . LEU A 1 93 ? -0.086 2.493 19.578 1.00 77.38 93 LEU A CA 1
ATOM 697 C C . LEU A 1 93 ? -0.018 1.597 20.811 1.00 77.38 93 LEU A C 1
ATOM 699 O O . LEU A 1 93 ? -0.026 0.376 20.707 1.00 77.38 93 LEU A O 1
ATOM 703 N N . SER A 1 94 ? 0.080 2.230 21.974 1.00 81.25 94 SER A N 1
ATOM 704 C CA . SER A 1 94 ? -0.028 1.591 23.280 1.00 81.25 94 SER A CA 1
ATOM 705 C C . SER A 1 94 ? -1.476 1.610 23.772 1.00 81.25 94 SER A C 1
ATOM 707 O O . SER A 1 94 ? -2.304 2.381 23.283 1.00 81.25 94 SER A O 1
ATOM 709 N N . ASN A 1 95 ? -1.774 0.837 24.817 1.00 78.75 95 ASN A N 1
ATOM 710 C CA . ASN A 1 95 ? -3.083 0.884 25.479 1.00 78.75 95 ASN A CA 1
ATOM 711 C C . ASN A 1 95 ? -3.431 2.296 25.988 1.00 78.75 95 ASN A C 1
ATOM 713 O O . ASN A 1 95 ? -4.586 2.711 25.938 1.00 78.75 95 ASN A O 1
ATOM 717 N N . THR A 1 96 ? -2.436 3.072 26.427 1.00 82.94 96 THR A N 1
ATOM 718 C CA . THR A 1 96 ? -2.640 4.463 26.862 1.00 82.94 96 THR A CA 1
ATOM 719 C C . THR A 1 96 ? -3.003 5.380 25.694 1.00 82.94 96 THR A C 1
ATOM 721 O O . THR A 1 96 ? -3.870 6.246 25.829 1.00 82.94 96 THR A O 1
ATOM 724 N N . ASP A 1 97 ? -2.376 5.184 24.530 1.00 84.31 97 ASP A N 1
ATOM 725 C CA . ASP A 1 97 ? -2.745 5.914 23.312 1.00 84.31 97 ASP A CA 1
ATOM 726 C C . ASP A 1 97 ? -4.185 5.593 22.907 1.00 84.31 97 ASP A C 1
ATOM 728 O O . ASP A 1 97 ? -4.933 6.483 22.509 1.00 84.31 97 ASP A O 1
ATOM 732 N N . TRP A 1 98 ? -4.586 4.331 23.061 1.00 76.44 98 TRP A N 1
ATOM 733 C CA . TRP A 1 98 ? -5.940 3.891 22.763 1.00 76.44 98 TRP A CA 1
ATOM 734 C C . TRP A 1 98 ? -6.990 4.577 23.644 1.00 76.44 98 TRP A C 1
ATOM 736 O O . TRP A 1 98 ? -7.960 5.133 23.129 1.00 76.44 98 TRP A O 1
ATOM 746 N N . GLU A 1 99 ? -6.785 4.620 24.963 1.00 78.56 99 GLU A N 1
ATOM 747 C CA . GLU A 1 99 ? -7.685 5.351 25.869 1.00 78.56 99 GLU A CA 1
ATOM 748 C C . GLU A 1 99 ? -7.730 6.854 25.554 1.00 78.56 99 GLU A C 1
ATOM 750 O O . GLU A 1 99 ? -8.790 7.485 25.606 1.00 78.56 99 GLU A O 1
ATOM 755 N N . THR A 1 100 ? -6.598 7.429 25.147 1.00 81.38 100 THR A N 1
ATOM 756 C CA . THR A 1 100 ? -6.530 8.826 24.700 1.00 81.38 100 THR A CA 1
ATOM 757 C C . THR A 1 100 ? -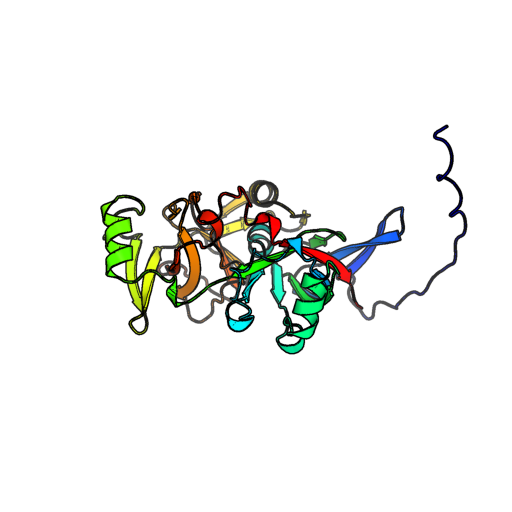7.406 9.050 23.463 1.00 81.38 100 THR A C 1
ATOM 759 O O . THR A 1 100 ? -8.240 9.956 23.453 1.00 81.38 100 THR A O 1
ATOM 762 N N . LEU A 1 101 ? -7.307 8.178 22.458 1.00 79.44 101 LEU A N 1
ATOM 763 C CA . LEU A 1 101 ? -8.149 8.235 21.261 1.00 79.44 101 LEU A CA 1
ATOM 764 C C . LEU A 1 101 ? -9.634 8.023 21.602 1.00 79.44 101 LEU A C 1
ATOM 766 O O . LEU A 1 101 ? -10.496 8.750 21.109 1.00 79.44 101 LEU A O 1
ATOM 770 N N . ARG A 1 102 ? -9.959 7.095 22.510 1.00 73.75 102 ARG A N 1
ATOM 771 C CA . ARG A 1 102 ? -11.343 6.822 22.940 1.00 73.75 102 ARG A CA 1
ATOM 772 C C . ARG A 1 102 ? -12.002 8.015 23.637 1.00 73.75 102 ARG A C 1
ATOM 774 O O . ARG A 1 102 ? -13.215 8.184 23.547 1.00 73.75 102 ARG A O 1
ATOM 781 N N . THR A 1 103 ? -11.214 8.855 24.306 1.00 79.25 103 THR A N 1
ATOM 782 C CA . THR A 1 103 ? -11.693 10.094 24.949 1.00 79.25 103 THR A CA 1
ATOM 783 C C . THR A 1 103 ? -11.812 11.280 23.987 1.00 79.25 103 THR A C 1
ATOM 785 O O . THR A 1 103 ? -12.143 12.383 24.417 1.00 79.25 103 THR A O 1
ATOM 788 N N . GLY A 1 104 ? -11.589 11.067 22.686 1.00 77.88 104 GLY A N 1
ATOM 789 C CA . GLY A 1 104 ? -11.733 12.096 21.658 1.00 77.88 104 GLY A CA 1
ATOM 790 C C . GLY A 1 104 ? -10.457 12.895 21.379 1.00 77.88 104 GLY A C 1
ATOM 791 O O . GLY A 1 104 ? -10.496 13.833 20.587 1.00 77.88 104 GLY A O 1
ATOM 792 N N . ASN A 1 105 ? -9.334 12.544 22.011 1.00 80.50 105 ASN A N 1
ATOM 793 C CA . ASN A 1 105 ? -8.089 13.296 21.902 1.00 80.50 105 ASN A CA 1
ATOM 794 C C . ASN A 1 105 ? -7.181 12.737 20.803 1.00 80.50 105 ASN A C 1
ATOM 796 O O . ASN A 1 105 ? -7.122 11.531 20.575 1.00 80.50 105 ASN A O 1
ATOM 800 N N . ASN A 1 106 ? -6.430 13.624 20.151 1.00 81.94 106 ASN A N 1
ATOM 801 C CA . ASN A 1 106 ? -5.417 13.230 19.179 1.00 81.94 106 ASN A CA 1
ATOM 802 C C . ASN A 1 106 ? -4.141 12.780 19.890 1.00 81.94 106 ASN A C 1
ATOM 804 O O . ASN A 1 106 ? -3.769 13.317 20.933 1.00 81.94 106 ASN A O 1
ATOM 808 N N . ILE A 1 107 ? -3.413 11.873 19.254 1.00 84.06 107 ILE A N 1
ATOM 809 C CA . ILE A 1 107 ? -2.059 11.494 19.650 1.00 84.06 107 ILE A CA 1
ATOM 810 C C . ILE A 1 107 ? -1.060 11.931 18.583 1.00 84.06 107 ILE A C 1
ATOM 812 O O . ILE A 1 107 ? -1.383 12.045 17.394 1.00 84.06 107 ILE A O 1
ATOM 816 N N . ILE A 1 108 ? 0.172 12.158 19.024 1.00 85.44 108 ILE A N 1
ATOM 817 C CA . ILE A 1 108 ? 1.295 12.509 18.161 1.00 85.44 108 ILE A CA 1
ATOM 818 C C . ILE A 1 108 ? 2.309 11.376 18.238 1.00 85.44 108 ILE A C 1
ATOM 820 O O . ILE A 1 108 ? 2.728 10.987 19.328 1.00 85.44 108 ILE A O 1
ATOM 824 N N . LYS A 1 109 ? 2.698 10.842 17.081 1.00 85.75 109 LYS A N 1
ATOM 825 C CA . LYS A 1 109 ? 3.715 9.789 16.969 1.00 85.75 109 LYS A CA 1
ATOM 826 C C . LYS A 1 109 ? 4.814 10.206 16.006 1.00 85.75 109 LYS A C 1
ATOM 828 O O . LYS A 1 109 ? 4.577 10.996 15.094 1.00 85.75 109 LYS A O 1
ATOM 833 N N . SER A 1 110 ? 6.008 9.661 16.200 1.00 86.19 110 SER A N 1
ATOM 834 C CA . SER A 1 110 ? 7.107 9.814 15.250 1.00 86.19 110 SER A CA 1
ATOM 835 C C . SER A 1 110 ? 7.026 8.743 14.164 1.00 86.19 110 SER A C 1
ATOM 837 O O . SER A 1 110 ? 6.723 7.581 14.437 1.00 86.19 110 SER A O 1
ATOM 839 N N . ALA A 1 111 ? 7.324 9.129 12.930 1.00 88.19 111 ALA A N 1
ATOM 840 C CA . ALA A 1 111 ? 7.481 8.224 11.800 1.00 88.19 111 ALA A CA 1
ATOM 841 C C . ALA A 1 111 ? 8.677 8.658 10.944 1.00 88.19 111 ALA A C 1
ATOM 843 O O . ALA A 1 111 ? 9.120 9.799 11.017 1.00 88.19 111 ALA A O 1
ATOM 844 N N . GLN A 1 112 ? 9.207 7.753 10.132 1.00 89.88 112 GLN A N 1
ATOM 845 C CA . GLN A 1 112 ? 10.249 8.039 9.152 1.00 89.88 112 GLN A CA 1
ATOM 846 C C . GLN A 1 112 ? 9.634 8.036 7.753 1.00 89.88 112 GLN A C 1
ATOM 848 O O . GLN A 1 112 ? 8.981 7.063 7.375 1.00 89.88 112 GLN A O 1
ATOM 853 N N . LEU A 1 113 ? 9.871 9.104 6.994 1.00 89.81 113 LEU A N 1
ATOM 854 C CA . LEU A 1 113 ? 9.621 9.165 5.556 1.00 89.81 113 LEU A CA 1
ATOM 855 C C . LEU A 1 113 ? 10.940 9.035 4.805 1.00 89.81 113 LEU A C 1
ATOM 857 O O . LEU A 1 113 ? 11.933 9.646 5.192 1.00 89.81 113 LEU A O 1
ATOM 861 N N . GLU A 1 114 ? 10.930 8.287 3.713 1.00 89.62 114 GLU A N 1
ATOM 862 C CA . GLU A 1 114 ? 12.064 8.128 2.808 1.00 89.62 114 GLU A CA 1
ATOM 863 C C . GLU A 1 114 ? 11.581 8.162 1.358 1.00 89.62 114 GLU A C 1
ATOM 865 O O . GLU A 1 114 ? 10.514 7.631 1.047 1.00 89.62 114 GLU A O 1
ATOM 870 N N . ASN A 1 115 ? 12.327 8.845 0.491 1.00 88.62 115 ASN A N 1
ATOM 871 C CA . ASN A 1 115 ? 11.986 9.032 -0.915 1.00 88.62 115 ASN A CA 1
ATOM 872 C C . ASN A 1 115 ? 12.967 8.267 -1.805 1.00 88.62 115 ASN A C 1
ATOM 874 O O . ASN A 1 115 ? 14.106 8.687 -1.973 1.00 88.62 115 ASN A O 1
ATOM 878 N N . PHE A 1 116 ? 12.501 7.179 -2.406 1.00 85.75 116 PHE A N 1
ATOM 879 C CA . PHE A 1 116 ? 13.259 6.355 -3.348 1.00 85.75 116 PHE A CA 1
ATOM 880 C C . PHE A 1 116 ? 13.023 6.730 -4.816 1.00 85.75 116 PHE A C 1
ATOM 882 O O . PHE A 1 116 ? 13.596 6.110 -5.706 1.00 85.75 116 PHE A O 1
ATOM 889 N N . SER A 1 117 ? 12.180 7.726 -5.095 1.00 82.25 117 SER A N 1
ATOM 890 C CA . SER A 1 117 ? 11.944 8.177 -6.467 1.00 82.25 117 SER A CA 1
ATOM 891 C C . SER A 1 117 ? 13.051 9.093 -6.979 1.00 82.25 117 SER A C 1
ATOM 893 O O . SER A 1 117 ? 13.868 9.610 -6.221 1.00 82.25 117 SER A O 1
ATOM 895 N N . HIS A 1 118 ? 13.011 9.370 -8.281 1.00 80.62 118 HIS A N 1
ATOM 896 C CA . HIS A 1 118 ? 13.851 10.374 -8.936 1.00 80.62 118 HIS A CA 1
ATOM 897 C C . HIS A 1 118 ? 13.292 11.806 -8.835 1.00 80.62 118 HIS A C 1
ATOM 899 O O . HIS A 1 118 ? 13.876 12.734 -9.393 1.00 80.62 118 HIS A O 1
ATOM 905 N N . ASN A 1 119 ? 12.170 12.002 -8.134 1.00 82.50 119 ASN A N 1
ATOM 906 C CA . ASN A 1 119 ? 11.484 13.287 -8.025 1.00 82.50 119 ASN A CA 1
ATOM 907 C C . ASN A 1 119 ? 11.618 13.888 -6.631 1.00 82.50 119 ASN A C 1
ATOM 909 O O . ASN A 1 119 ? 11.716 13.181 -5.631 1.00 82.50 119 ASN A O 1
ATOM 913 N N . THR A 1 120 ? 11.561 15.216 -6.550 1.00 85.12 120 THR A N 1
ATOM 914 C CA . THR A 1 120 ? 11.403 15.890 -5.255 1.00 85.12 120 THR A CA 1
ATOM 915 C C . THR A 1 120 ? 9.932 15.884 -4.870 1.00 85.12 120 THR A C 1
ATOM 917 O O . THR A 1 120 ? 9.086 16.335 -5.641 1.00 85.12 120 THR A O 1
ATOM 920 N N . LEU A 1 121 ? 9.622 15.414 -3.663 1.00 87.19 121 LEU A N 1
ATOM 921 C CA . LEU A 1 121 ? 8.253 15.310 -3.168 1.00 87.19 121 LEU A CA 1
ATOM 922 C C . LEU A 1 121 ? 7.929 16.450 -2.204 1.00 87.19 121 LEU A C 1
ATOM 924 O O . LEU A 1 121 ? 8.717 16.761 -1.309 1.00 87.19 121 LEU A O 1
ATOM 928 N N . ILE A 1 122 ? 6.758 17.064 -2.373 1.00 88.50 122 ILE A N 1
ATOM 929 C CA . ILE A 1 122 ? 6.239 18.093 -1.467 1.00 88.50 122 ILE A CA 1
ATOM 930 C C . ILE A 1 122 ? 5.156 17.495 -0.571 1.00 88.50 122 ILE A C 1
ATOM 932 O O . ILE A 1 122 ? 4.154 16.984 -1.069 1.00 88.50 122 ILE A O 1
ATOM 936 N N . PHE A 1 123 ? 5.315 17.680 0.738 1.00 85.94 123 PHE A N 1
ATOM 937 C CA . PHE A 1 123 ? 4.308 17.373 1.748 1.00 85.94 123 PHE A CA 1
ATOM 938 C C . PHE A 1 123 ? 3.917 18.628 2.524 1.00 85.94 123 PHE A C 1
ATOM 940 O O . PHE A 1 123 ? 4.763 19.430 2.927 1.00 85.94 123 PHE A O 1
ATOM 947 N N . ASN A 1 124 ? 2.626 18.770 2.784 1.00 86.31 124 ASN A N 1
ATOM 948 C CA . ASN A 1 124 ? 2.067 19.814 3.625 1.00 86.31 124 ASN A CA 1
ATOM 949 C C . ASN A 1 124 ? 1.575 19.217 4.952 1.00 86.31 124 ASN A C 1
ATOM 951 O O . ASN A 1 124 ? 1.089 18.083 4.975 1.00 86.31 124 ASN A O 1
ATOM 955 N N . PRO A 1 125 ? 1.609 19.988 6.053 1.00 82.50 125 PRO A N 1
ATOM 956 C CA . PRO A 1 125 ? 0.821 19.667 7.234 1.00 82.50 125 PRO A CA 1
ATOM 957 C C . PRO A 1 125 ? -0.646 19.420 6.856 1.00 82.50 125 PRO A C 1
ATOM 959 O O . PRO A 1 125 ? -1.231 20.179 6.084 1.00 82.50 125 PRO A O 1
ATOM 962 N N . GLY A 1 126 ? -1.225 18.346 7.384 1.00 80.56 126 GLY A N 1
ATOM 963 C CA . GLY A 1 126 ? -2.567 17.872 7.059 1.00 80.56 126 GLY A CA 1
ATOM 964 C C . GLY A 1 126 ? -2.627 16.848 5.923 1.00 80.56 126 GLY A C 1
ATOM 965 O O . GLY A 1 126 ? -3.652 16.184 5.794 1.00 80.56 126 GLY A O 1
ATOM 966 N N . ASP A 1 127 ? -1.562 16.655 5.134 1.00 83.88 127 ASP A N 1
ATOM 967 C CA . ASP A 1 127 ? -1.574 15.641 4.075 1.00 83.88 127 ASP A CA 1
ATOM 968 C C . ASP A 1 127 ? -1.715 14.236 4.685 1.00 83.88 127 ASP A C 1
ATOM 970 O O . ASP A 1 127 ? -1.007 13.865 5.626 1.00 83.88 127 ASP A O 1
ATOM 974 N N . HIS A 1 128 ? -2.637 13.447 4.133 1.00 85.12 128 HIS A N 1
ATOM 975 C CA . HIS A 1 128 ? -2.864 12.059 4.526 1.00 85.12 128 HIS A CA 1
ATOM 976 C C . HIS A 1 128 ? -1.738 11.193 3.961 1.00 85.12 128 HIS A C 1
ATOM 978 O O . HIS A 1 128 ? -1.684 10.996 2.742 1.00 85.12 128 HIS A O 1
ATOM 984 N N . ILE A 1 129 ? -0.871 10.659 4.822 1.00 85.62 129 ILE A N 1
ATOM 985 C CA . ILE A 1 129 ? 0.336 9.933 4.387 1.00 85.62 129 ILE A CA 1
ATOM 986 C C . ILE A 1 129 ? 0.249 8.413 4.551 1.00 85.62 129 ILE A C 1
ATOM 988 O O . ILE A 1 129 ? 0.977 7.647 3.919 1.00 85.62 129 ILE A O 1
ATOM 992 N N . GLY A 1 130 ? -0.685 7.963 5.372 1.00 86.69 130 GLY A N 1
ATOM 993 C CA . GLY A 1 130 ? -0.832 6.570 5.737 1.00 86.69 130 GLY A CA 1
ATOM 994 C C . GLY A 1 130 ? -2.226 6.292 6.258 1.00 86.69 130 GLY A C 1
ATOM 995 O O . GLY A 1 130 ? -3.013 7.222 6.417 1.00 86.69 130 GLY A O 1
ATOM 996 N N . ARG A 1 131 ? -2.538 5.022 6.502 1.00 84.00 131 ARG A N 1
ATOM 997 C CA . ARG A 1 131 ? -3.823 4.596 7.060 1.00 84.00 131 ARG A CA 1
ATOM 998 C C . ARG A 1 131 ? -3.669 3.435 8.023 1.00 84.00 131 ARG A C 1
ATOM 1000 O O . ARG A 1 131 ? -2.785 2.595 7.838 1.00 84.00 131 ARG A O 1
ATOM 1007 N N . PHE A 1 132 ? -4.563 3.393 9.001 1.00 81.31 132 PHE A N 1
ATOM 1008 C CA . PHE A 1 132 ? -4.758 2.237 9.862 1.00 81.31 132 PHE A CA 1
ATOM 1009 C C . PHE A 1 132 ? -5.897 1.367 9.346 1.00 81.31 132 PHE A C 1
ATOM 1011 O O . PHE A 1 132 ? -6.845 1.855 8.731 1.00 81.31 132 PHE A O 1
ATOM 1018 N N . PHE A 1 133 ? -5.797 0.067 9.587 1.00 79.06 133 PHE A N 1
ATOM 1019 C CA . PHE A 1 133 ? -6.854 -0.885 9.276 1.00 79.06 133 PHE A CA 1
ATOM 1020 C C . PHE A 1 133 ? -6.777 -2.080 10.221 1.00 79.06 133 PHE A C 1
ATOM 1022 O O . PHE A 1 133 ? -5.701 -2.408 10.711 1.00 79.06 133 PHE A O 1
ATOM 1029 N N . HIS A 1 134 ? -7.917 -2.716 10.480 1.00 76.75 134 HIS A N 1
ATOM 1030 C CA . HIS A 1 134 ? -7.968 -3.927 11.291 1.00 76.75 134 HIS A CA 1
ATOM 1031 C C . HIS A 1 134 ? -7.969 -5.165 10.404 1.00 76.75 134 HIS A C 1
ATOM 1033 O O . HIS A 1 134 ? -8.735 -5.223 9.440 1.00 76.75 134 HIS A O 1
ATOM 1039 N N . LEU A 1 135 ? -7.142 -6.145 10.763 1.00 77.12 135 LEU A N 1
ATOM 1040 C CA . LEU A 1 135 ? -7.220 -7.506 10.245 1.00 77.12 135 LEU A CA 1
ATOM 1041 C C . LEU A 1 135 ? -7.364 -8.449 11.426 1.00 77.12 135 LEU A C 1
ATOM 1043 O O . LEU A 1 135 ? -6.509 -8.455 12.303 1.00 77.12 135 LEU A O 1
ATOM 1047 N N . ASN A 1 136 ? -8.418 -9.252 11.412 1.00 79.38 136 ASN A N 1
ATOM 1048 C CA . ASN A 1 136 ? -8.558 -10.382 12.312 1.00 79.38 136 ASN A CA 1
ATOM 1049 C C . ASN A 1 136 ? -8.279 -11.642 11.496 1.00 79.38 136 ASN A C 1
ATOM 1051 O O . ASN A 1 136 ? -8.938 -11.875 10.482 1.00 79.38 136 ASN A O 1
ATOM 1055 N N . GLU A 1 137 ? -7.322 -12.462 11.922 1.00 82.44 137 GLU A N 1
ATOM 1056 C CA . GLU A 1 137 ? -6.987 -13.701 11.208 1.00 82.44 137 GLU A CA 1
ATOM 10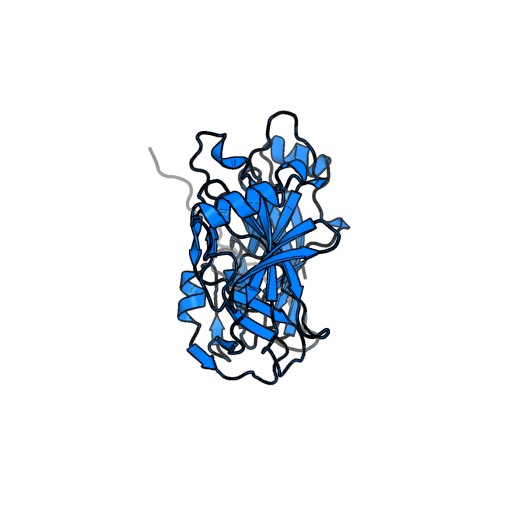57 C C . GLU A 1 137 ? -8.167 -14.685 11.147 1.00 82.44 137 GLU A C 1
ATOM 1059 O O . GLU A 1 137 ? -8.274 -15.455 10.200 1.00 82.44 137 GLU A O 1
ATOM 1064 N N . ASN A 1 138 ? -9.130 -14.599 12.071 1.00 84.25 138 ASN A N 1
ATOM 1065 C CA . ASN A 1 138 ? -10.360 -15.395 11.998 1.00 84.25 138 ASN A CA 1
ATOM 1066 C C . ASN A 1 138 ? -11.304 -14.955 10.865 1.00 84.25 138 ASN A C 1
ATOM 1068 O O . ASN A 1 138 ?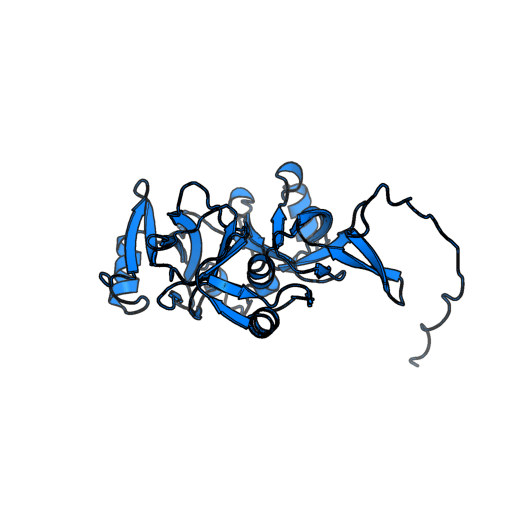 -12.159 -15.733 10.446 1.00 84.25 138 ASN A O 1
ATOM 1072 N N . ASP A 1 139 ? -11.166 -13.720 10.371 1.00 85.81 139 ASP A N 1
ATOM 1073 C CA . ASP A 1 139 ? -11.925 -13.214 9.222 1.00 85.81 139 ASP A CA 1
ATOM 1074 C C . ASP A 1 139 ? -11.242 -13.553 7.885 1.00 85.81 139 ASP A C 1
ATOM 1076 O O . ASP A 1 139 ? -11.799 -13.269 6.816 1.00 85.81 139 ASP A O 1
ATOM 1080 N N . ARG A 1 140 ? -10.044 -14.154 7.920 1.00 89.31 140 ARG A N 1
ATOM 1081 C CA . ARG A 1 140 ? -9.314 -14.573 6.726 1.00 89.31 140 ARG A CA 1
ATOM 1082 C C . ARG A 1 140 ? -10.068 -15.683 6.000 1.00 89.31 140 ARG A C 1
ATOM 1084 O O . ARG A 1 140 ? -10.546 -16.641 6.605 1.00 89.31 140 ARG A O 1
ATOM 1091 N N . LEU A 1 141 ? -10.174 -15.558 4.680 1.00 90.81 141 LEU A N 1
ATOM 1092 C CA . LEU A 1 141 ? -10.840 -16.563 3.863 1.00 90.81 141 LEU A CA 1
ATOM 1093 C C . LEU A 1 141 ? -9.976 -17.814 3.725 1.00 90.81 141 LEU A C 1
ATOM 1095 O O . LEU A 1 141 ? -8.814 -17.739 3.327 1.00 90.81 141 LEU A O 1
ATOM 1099 N N . ASN A 1 142 ? -10.578 -18.969 4.001 1.00 91.44 142 ASN A N 1
ATOM 1100 C CA . ASN A 1 142 ? -9.947 -20.262 3.763 1.00 91.44 142 ASN A CA 1
ATOM 1101 C C . ASN A 1 142 ? -10.045 -20.686 2.284 1.00 91.44 142 ASN A C 1
ATOM 1103 O O . ASN A 1 142 ? -10.712 -20.042 1.473 1.00 91.44 142 ASN A O 1
ATOM 1107 N N . GLN A 1 143 ? -9.396 -21.799 1.928 1.00 89.62 143 GLN A N 1
ATOM 1108 C CA . GLN A 1 143 ? -9.320 -22.269 0.543 1.00 89.62 143 GLN A CA 1
ATOM 1109 C C . GLN A 1 143 ? -10.698 -22.520 -0.087 1.00 89.62 143 GLN A C 1
ATOM 1111 O O . GLN A 1 143 ? -10.928 -22.108 -1.221 1.00 89.62 143 GLN A O 1
ATOM 1116 N N . THR A 1 144 ? -11.627 -23.138 0.646 1.00 90.69 144 THR A N 1
ATOM 1117 C CA . THR A 1 144 ? -12.995 -23.387 0.166 1.00 90.69 144 THR A CA 1
ATOM 1118 C C . THR A 1 144 ? -13.716 -22.083 -0.160 1.00 90.69 144 THR A C 1
ATOM 1120 O O . THR A 1 144 ? -14.273 -21.939 -1.242 1.00 90.69 144 THR A O 1
ATOM 1123 N N . GLN A 1 145 ? -13.641 -21.099 0.736 1.00 91.38 145 GLN A N 1
ATOM 1124 C CA . GLN A 1 145 ? -14.273 -19.793 0.538 1.00 91.38 145 GLN A CA 1
ATOM 1125 C C . GLN A 1 145 ? -13.641 -19.002 -0.611 1.00 91.38 145 GLN A C 1
ATOM 1127 O O . GLN A 1 145 ? -14.332 -18.260 -1.304 1.00 91.38 145 GLN A O 1
ATOM 1132 N N . LEU A 1 146 ? -12.331 -19.141 -0.826 1.00 89.00 146 LEU A N 1
ATOM 1133 C CA . LEU A 1 146 ? -11.664 -18.529 -1.971 1.00 89.00 146 LEU A CA 1
ATOM 1134 C C . LEU A 1 146 ? -12.139 -19.149 -3.283 1.00 89.00 146 LEU A C 1
ATOM 1136 O O . LEU A 1 146 ? -12.473 -18.397 -4.194 1.00 89.00 146 LEU A O 1
ATOM 1140 N N . MET A 1 147 ? -12.233 -20.481 -3.364 1.00 85.62 147 MET A N 1
ATOM 1141 C CA . MET A 1 147 ? -12.767 -21.169 -4.548 1.00 85.62 147 MET A CA 1
ATOM 1142 C C . MET A 1 147 ? -14.195 -20.714 -4.862 1.00 85.62 147 MET A C 1
ATOM 1144 O O . MET A 1 147 ? -14.467 -20.347 -5.999 1.00 85.62 147 MET A O 1
ATOM 1148 N N . GLU A 1 148 ? -15.062 -20.591 -3.853 1.00 87.06 148 GLU A N 1
ATOM 1149 C CA . GLU A 1 148 ? -16.419 -20.052 -4.033 1.00 87.06 148 GLU A CA 1
ATOM 1150 C C . GLU A 1 148 ? -16.423 -18.637 -4.637 1.00 87.06 148 GLU A C 1
ATOM 1152 O O . GLU A 1 148 ? -17.296 -18.299 -5.439 1.00 87.06 148 GLU A O 1
ATOM 1157 N N . LEU A 1 149 ? -15.462 -17.778 -4.276 1.00 83.75 149 LEU A N 1
ATOM 1158 C CA . LEU A 1 149 ? -15.350 -16.446 -4.879 1.00 83.75 149 LEU A CA 1
ATOM 1159 C C . LEU A 1 149 ? -14.908 -16.508 -6.343 1.00 83.75 149 LEU A C 1
ATOM 1161 O O . LEU A 1 149 ? -15.378 -15.695 -7.147 1.00 83.75 149 LEU A O 1
ATOM 1165 N N . VAL A 1 150 ? -14.022 -17.441 -6.694 1.00 80.56 150 VAL A N 1
ATOM 1166 C CA . VAL A 1 150 ? -13.605 -17.633 -8.087 1.00 80.56 150 VAL A CA 1
ATOM 1167 C C . VAL A 1 150 ? -14.750 -18.194 -8.924 1.00 80.56 150 VAL A C 1
ATOM 1169 O O . VAL A 1 150 ? -15.064 -17.626 -9.968 1.00 80.56 150 VAL A O 1
ATOM 1172 N N . ASP A 1 151 ? -15.434 -19.226 -8.431 1.00 80.12 151 ASP A N 1
ATOM 1173 C CA . ASP A 1 151 ? -16.548 -19.888 -9.121 1.00 80.12 151 ASP A CA 1
ATOM 1174 C C . ASP A 1 151 ? -17.714 -18.928 -9.386 1.00 80.12 151 ASP A C 1
ATOM 1176 O O . ASP A 1 151 ? -18.341 -18.959 -10.444 1.00 80.12 151 ASP A O 1
ATOM 1180 N N . ASN A 1 152 ? -17.963 -18.001 -8.458 1.00 78.69 152 ASN A N 1
ATOM 1181 C CA . ASN A 1 152 ? -18.977 -16.958 -8.614 1.00 78.69 152 ASN A CA 1
ATOM 1182 C C . ASN A 1 152 ? -18.534 -15.790 -9.520 1.00 78.69 152 ASN A C 1
ATOM 1184 O O . ASN A 1 152 ? -19.231 -14.777 -9.609 1.00 78.69 152 ASN A O 1
ATOM 1188 N N . GLY A 1 153 ? -17.369 -15.887 -10.169 1.00 69.81 153 GLY A N 1
ATOM 1189 C CA . GLY A 1 153 ? -16.851 -14.886 -11.103 1.00 69.81 153 GLY A CA 1
ATOM 1190 C C . GLY A 1 153 ? -16.392 -13.585 -10.442 1.00 69.81 153 GLY A C 1
ATOM 1191 O O . GLY A 1 153 ? -16.237 -12.568 -11.127 1.00 69.81 153 GLY A O 1
ATOM 1192 N N . SER A 1 154 ? -16.175 -13.588 -9.118 1.00 68.00 154 SER A N 1
ATOM 1193 C CA . SER A 1 154 ? -15.574 -12.433 -8.437 1.00 68.00 154 SER A CA 1
ATOM 1194 C C . SER A 1 154 ? -14.110 -12.281 -8.832 1.00 68.00 154 SER A C 1
ATOM 1196 O O . SER A 1 154 ? -13.620 -11.164 -8.921 1.00 68.00 154 SER A O 1
ATOM 1198 N N . PHE A 1 155 ? -13.436 -13.381 -9.159 1.00 68.12 155 PHE A N 1
ATOM 1199 C CA . PHE A 1 155 ? -12.097 -13.373 -9.733 1.00 68.12 155 PHE A CA 1
ATOM 1200 C C . PHE A 1 155 ? -12.122 -13.919 -11.165 1.00 68.12 155 PHE A C 1
ATOM 1202 O O . PHE A 1 155 ? -13.003 -14.717 -11.493 1.00 68.12 155 PHE A O 1
ATOM 1209 N N . PRO A 1 156 ? -11.192 -13.481 -12.037 1.00 56.94 156 PRO A N 1
ATOM 1210 C CA . PRO A 1 156 ? -10.911 -14.223 -13.263 1.00 56.94 156 PRO A CA 1
ATOM 1211 C C . PRO A 1 156 ? -10.580 -15.674 -12.872 1.00 56.94 156 PRO A C 1
ATOM 1213 O O . PRO A 1 156 ? -9.971 -15.891 -11.828 1.00 56.94 156 PRO A O 1
ATOM 1216 N N . GLY A 1 157 ? -11.097 -16.643 -13.630 1.00 53.25 157 GLY A N 1
ATOM 1217 C CA . GLY A 1 157 ? -11.122 -18.065 -13.265 1.00 53.25 157 GLY A CA 1
ATOM 1218 C C . GLY A 1 157 ? -9.762 -18.671 -12.883 1.00 53.25 157 GLY A C 1
ATOM 1219 O O . GLY A 1 157 ? -8.713 -18.091 -13.128 1.00 53.25 157 GLY A O 1
ATOM 1220 N N . ILE A 1 158 ? -9.810 -19.869 -12.290 1.00 52.47 158 ILE A N 1
ATOM 1221 C CA . ILE A 1 158 ? -8.728 -20.531 -11.528 1.00 52.47 158 ILE A CA 1
ATOM 1222 C C . ILE A 1 158 ? -7.423 -20.775 -12.319 1.00 52.47 158 ILE A C 1
ATOM 1224 O O . ILE A 1 158 ? -6.372 -20.913 -11.695 1.00 52.47 158 ILE A O 1
ATOM 1228 N N . GLU A 1 159 ? -7.459 -20.777 -13.653 1.00 53.88 159 GLU A N 1
ATOM 1229 C CA . GLU A 1 159 ? -6.317 -21.120 -14.512 1.00 53.88 159 GLU A CA 1
ATOM 1230 C C . GLU A 1 159 ? -6.221 -20.177 -15.720 1.00 53.88 159 GLU A C 1
ATOM 1232 O O . GLU A 1 159 ? -6.610 -20.512 -16.838 1.00 53.88 159 GLU A O 1
ATOM 1237 N N . ASP A 1 160 ? -5.712 -18.975 -15.476 1.00 60.84 160 ASP A N 1
ATOM 1238 C CA . ASP A 1 160 ? -5.163 -18.097 -16.511 1.00 60.84 160 ASP A CA 1
ATOM 1239 C C . ASP A 1 160 ? -3.655 -17.979 -16.236 1.00 60.84 160 ASP A C 1
ATOM 1241 O O . ASP A 1 160 ? -3.244 -18.019 -15.074 1.00 60.84 160 ASP A O 1
ATOM 1245 N N . ASP A 1 161 ? -2.808 -17.800 -17.251 1.00 74.88 161 ASP A N 1
ATOM 1246 C CA . ASP A 1 161 ? -1.346 -17.651 -17.067 1.00 74.88 161 ASP A CA 1
ATOM 1247 C C . ASP A 1 161 ? -0.985 -16.458 -16.150 1.00 74.88 161 ASP A C 1
ATOM 1249 O O . ASP A 1 161 ? 0.152 -16.308 -15.692 1.00 74.88 161 ASP A O 1
ATOM 1253 N N . ASP A 1 162 ? -1.978 -15.613 -15.875 1.00 81.31 162 ASP A N 1
ATOM 1254 C CA . ASP A 1 162 ? -1.926 -14.395 -15.088 1.00 81.31 162 ASP A CA 1
ATOM 1255 C C . ASP A 1 162 ? -2.540 -14.502 -13.675 1.00 81.31 162 ASP A C 1
ATOM 1257 O O . ASP A 1 162 ? -2.429 -13.558 -12.881 1.00 81.31 162 ASP A O 1
ATOM 1261 N N . TYR A 1 163 ? -3.177 -15.630 -13.332 1.00 83.75 163 TYR A N 1
ATOM 1262 C CA . TYR A 1 163 ? -3.935 -15.824 -12.091 1.00 83.75 163 TYR A CA 1
ATOM 1263 C C . TYR A 1 163 ? -3.853 -17.262 -11.577 1.00 83.75 163 TYR A C 1
ATOM 1265 O O . TYR A 1 163 ? -4.065 -18.207 -12.326 1.00 83.75 163 TYR A O 1
ATOM 1273 N N . ARG A 1 164 ? -3.656 -17.444 -10.265 1.00 85.19 164 ARG A N 1
ATOM 1274 C CA . ARG A 1 164 ? -3.836 -18.763 -9.634 1.00 85.19 164 ARG A CA 1
ATOM 1275 C C . ARG A 1 164 ? -4.158 -18.673 -8.147 1.00 85.19 164 ARG A C 1
ATOM 1277 O O . ARG A 1 164 ? -3.622 -17.823 -7.426 1.00 85.19 164 ARG A O 1
ATOM 1284 N N . LEU A 1 165 ? -4.965 -19.622 -7.679 1.00 86.25 165 LEU A N 1
ATOM 1285 C CA . LEU A 1 165 ? -5.074 -19.954 -6.260 1.00 86.25 165 LEU A CA 1
ATOM 1286 C C . LEU A 1 165 ? -3.836 -20.745 -5.837 1.00 86.25 165 LEU A C 1
ATOM 1288 O O . LEU A 1 165 ? -3.422 -21.681 -6.516 1.00 86.25 165 LEU A O 1
ATOM 1292 N N . CYS A 1 166 ? -3.229 -20.369 -4.720 1.00 84.69 166 CYS A N 1
ATOM 1293 C CA . CYS A 1 166 ? -2.045 -21.049 -4.208 1.00 84.69 166 CYS A CA 1
ATOM 1294 C C . CYS A 1 166 ? -2.046 -21.075 -2.683 1.00 84.69 166 CYS A C 1
ATOM 1296 O O . CYS A 1 166 ? -2.784 -20.325 -2.045 1.00 84.69 166 CYS A O 1
ATOM 1298 N N . SER A 1 167 ? -1.184 -21.916 -2.118 1.00 84.50 167 SER A N 1
ATOM 1299 C CA . SER A 1 167 ? -0.967 -21.991 -0.677 1.00 84.50 167 SER A CA 1
ATOM 1300 C C . SER A 1 167 ? 0.511 -21.790 -0.365 1.00 84.50 167 SER A C 1
ATOM 1302 O O . SER A 1 167 ? 1.370 -22.396 -1.005 1.00 84.50 167 SER A O 1
ATOM 1304 N N . ILE A 1 168 ? 0.812 -20.940 0.615 1.00 80.44 168 ILE A N 1
ATOM 1305 C CA . ILE A 1 168 ? 2.163 -20.748 1.156 1.00 80.44 168 ILE A CA 1
ATOM 1306 C C . ILE A 1 168 ? 2.088 -21.077 2.641 1.00 80.44 168 ILE A C 1
ATOM 1308 O O . ILE A 1 168 ? 1.348 -20.417 3.359 1.00 80.44 168 ILE A O 1
ATOM 1312 N N . ASN A 1 169 ? 2.859 -22.064 3.107 1.00 84.25 169 ASN A N 1
ATOM 1313 C CA . ASN A 1 169 ? 2.813 -22.543 4.497 1.00 84.25 169 ASN A CA 1
ATOM 1314 C C . ASN A 1 169 ? 1.381 -22.896 4.948 1.00 84.25 169 ASN A C 1
ATOM 1316 O O . ASN A 1 169 ? 0.932 -22.425 5.985 1.00 84.25 169 ASN A O 1
ATOM 1320 N N . ASP A 1 170 ? 0.658 -23.660 4.123 1.00 83.25 170 ASP A N 1
ATOM 1321 C CA . ASP A 1 170 ? -0.743 -24.077 4.330 1.00 83.25 170 ASP A CA 1
ATOM 1322 C C . ASP A 1 170 ? -1.787 -22.946 4.380 1.00 83.25 170 ASP A C 1
ATOM 1324 O O . ASP A 1 170 ? -2.985 -23.196 4.497 1.00 83.25 170 ASP A O 1
ATOM 1328 N N . GLU A 1 171 ? -1.359 -21.703 4.185 1.00 85.12 171 GLU A N 1
ATOM 1329 C CA . GLU A 1 171 ? -2.227 -20.536 4.144 1.00 85.12 171 GLU A CA 1
ATOM 1330 C C . GLU A 1 171 ? -2.611 -20.205 2.698 1.00 85.12 171 GLU A C 1
ATOM 1332 O O . GLU A 1 171 ? -1.724 -20.119 1.842 1.00 85.12 171 GLU A O 1
ATOM 1337 N N . PRO A 1 172 ? -3.901 -19.996 2.382 1.00 89.56 172 PRO A N 1
ATOM 1338 C CA . PRO A 1 172 ? -4.326 -19.810 1.007 1.00 89.56 172 PRO A CA 1
ATOM 1339 C C . PRO A 1 172 ? -4.239 -18.338 0.567 1.00 89.56 172 PRO A C 1
ATOM 1341 O O . PRO A 1 172 ? -4.456 -17.401 1.349 1.00 89.56 172 PRO A O 1
ATOM 1344 N N . PHE A 1 173 ? -3.927 -18.142 -0.714 1.00 90.25 173 PHE A N 1
ATOM 1345 C CA . PHE A 1 173 ? -3.730 -16.843 -1.353 1.00 90.25 173 PHE A CA 1
ATOM 1346 C C . PHE A 1 173 ? -4.287 -16.821 -2.775 1.00 90.25 173 PHE A C 1
ATOM 1348 O O . PHE A 1 173 ? -4.245 -17.808 -3.514 1.00 90.25 173 PHE A O 1
ATOM 1355 N N . ILE A 1 174 ? -4.706 -15.628 -3.187 1.00 88.38 174 ILE A N 1
ATOM 1356 C CA . ILE A 1 174 ? -4.844 -15.276 -4.597 1.00 88.38 174 ILE A CA 1
ATOM 1357 C C . ILE A 1 174 ? -3.481 -14.799 -5.073 1.00 88.38 174 ILE A C 1
ATOM 1359 O O . ILE A 1 174 ? -2.938 -13.860 -4.492 1.00 88.38 174 ILE A O 1
ATOM 1363 N N . SER A 1 175 ? -2.932 -15.400 -6.124 1.00 88.81 175 SER A N 1
ATOM 1364 C CA . SER A 1 175 ? -1.708 -14.896 -6.739 1.00 88.81 175 SER A CA 1
ATOM 1365 C C . SER A 1 175 ? -1.947 -14.375 -8.144 1.00 88.81 175 SER A C 1
ATOM 1367 O O . SER A 1 175 ? -2.711 -14.952 -8.916 1.00 88.81 175 SER A O 1
ATOM 1369 N N . LEU A 1 176 ? -1.310 -13.245 -8.440 1.00 88.44 176 LEU A N 1
ATOM 1370 C CA . LEU A 1 176 ? -1.475 -12.515 -9.690 1.00 88.44 176 LEU A CA 1
ATOM 1371 C C . LEU A 1 176 ? -0.122 -12.244 -10.306 1.00 88.44 176 LEU A C 1
ATOM 1373 O O . LEU A 1 176 ? 0.802 -11.802 -9.612 1.00 88.44 176 LEU A O 1
ATOM 1377 N N . ARG A 1 177 ? -0.041 -12.460 -11.613 1.00 89.56 177 ARG A N 1
ATOM 1378 C CA . ARG A 1 177 ? 1.145 -12.138 -12.382 1.00 89.56 177 ARG A CA 1
ATOM 1379 C C . ARG A 1 177 ? 1.274 -10.633 -12.560 1.00 89.56 177 ARG A C 1
ATOM 1381 O O . ARG A 1 177 ? 0.294 -9.894 -12.715 1.00 89.56 177 ARG A O 1
ATOM 1388 N N . VAL A 1 178 ? 2.515 -10.181 -12.519 1.00 89.00 178 VAL A N 1
ATOM 1389 C CA . VAL A 1 178 ? 2.900 -8.800 -12.768 1.00 89.00 178 VAL A CA 1
ATOM 1390 C C . VAL A 1 178 ? 3.430 -8.686 -14.195 1.00 89.00 178 VAL A C 1
ATOM 1392 O O . VAL A 1 178 ? 4.166 -9.549 -14.667 1.00 89.00 178 VAL A O 1
ATOM 1395 N N . ASP A 1 179 ? 3.004 -7.634 -14.890 1.00 87.12 179 ASP A N 1
ATOM 1396 C CA . ASP A 1 179 ? 3.514 -7.250 -16.201 1.00 87.12 179 ASP A CA 1
ATOM 1397 C C . ASP A 1 179 ? 5.006 -6.916 -16.055 1.00 87.12 179 ASP A C 1
ATOM 1399 O O . ASP A 1 179 ? 5.354 -6.116 -15.179 1.00 87.12 179 ASP A O 1
ATOM 1403 N N . PRO A 1 180 ? 5.894 -7.516 -16.867 1.00 83.62 180 PRO A N 1
ATOM 1404 C CA . PRO A 1 180 ? 7.327 -7.269 -16.757 1.00 83.62 180 PRO A CA 1
ATOM 1405 C C . PRO A 1 180 ? 7.720 -5.837 -17.149 1.00 83.62 180 PRO A C 1
ATOM 1407 O O . PRO A 1 180 ? 8.846 -5.423 -16.877 1.00 83.62 180 PRO A O 1
ATOM 1410 N N . ASN A 1 181 ? 6.826 -5.079 -17.795 1.00 83.88 181 ASN A N 1
ATOM 1411 C CA . ASN A 1 181 ? 7.085 -3.690 -18.143 1.00 83.88 181 ASN A CA 1
ATOM 1412 C C . ASN A 1 181 ? 6.822 -2.745 -16.965 1.00 83.88 181 ASN A C 1
ATOM 1414 O O . ASN A 1 181 ? 5.815 -2.836 -16.256 1.00 83.88 181 ASN A O 1
ATOM 1418 N N . GLU A 1 182 ? 7.707 -1.765 -16.813 1.00 81.25 182 GLU A N 1
ATOM 1419 C CA . GLU A 1 182 ? 7.630 -0.759 -15.763 1.00 81.25 182 GLU A CA 1
ATOM 1420 C C . GLU A 1 182 ? 6.718 0.398 -16.166 1.00 81.25 182 GLU A C 1
ATOM 1422 O O . GLU A 1 182 ? 6.691 0.847 -17.308 1.00 81.25 182 GLU A O 1
ATOM 1427 N N . ILE A 1 183 ? 5.999 0.944 -15.196 1.00 81.94 183 ILE A N 1
ATOM 1428 C CA . ILE A 1 183 ? 5.326 2.229 -15.300 1.00 81.94 183 ILE A CA 1
ATOM 1429 C C . ILE A 1 183 ? 6.333 3.307 -14.915 1.00 81.94 183 ILE A C 1
ATOM 1431 O O . ILE A 1 183 ? 6.774 3.394 -13.772 1.00 81.94 183 ILE A O 1
ATOM 1435 N N . SER A 1 184 ? 6.648 4.185 -15.857 1.00 75.31 184 SER A N 1
ATOM 1436 C CA . SER A 1 184 ? 7.511 5.329 -15.609 1.00 75.31 184 SER A CA 1
ATOM 1437 C C . SER A 1 184 ? 6.719 6.508 -15.043 1.00 75.31 184 SER A C 1
ATOM 1439 O O . SER A 1 184 ? 5.623 6.842 -15.513 1.00 75.31 184 SER A O 1
ATOM 1441 N N . LEU A 1 185 ? 7.299 7.162 -14.039 1.00 73.56 185 LEU A N 1
ATOM 1442 C CA . LEU A 1 185 ? 6.890 8.491 -13.597 1.00 73.56 185 LEU A CA 1
ATOM 1443 C C . LEU A 1 185 ? 7.713 9.548 -14.334 1.00 73.56 185 LEU A C 1
ATOM 1445 O O . LEU A 1 185 ? 8.879 9.316 -14.652 1.00 73.56 185 LEU A O 1
ATOM 1449 N N . SER A 1 186 ? 7.132 10.721 -14.584 1.00 69.38 186 SER A N 1
ATOM 1450 C CA . SER A 1 186 ? 7.889 11.880 -15.067 1.00 69.38 186 SER A CA 1
ATOM 1451 C C . SER A 1 186 ? 9.069 12.153 -14.125 1.00 69.38 186 SER A C 1
ATOM 1453 O O . SER A 1 186 ? 8.874 12.302 -12.925 1.00 69.38 186 SER A O 1
ATOM 1455 N N . SER A 1 187 ? 10.299 12.141 -14.646 1.00 68.56 187 SER A N 1
ATOM 1456 C CA . SER A 1 187 ? 11.529 12.270 -13.850 1.00 68.56 187 SER A CA 1
ATOM 1457 C C . SER A 1 187 ? 12.008 13.720 -13.780 1.00 68.56 187 SER A C 1
ATOM 1459 O O . SER A 1 187 ? 11.913 14.455 -14.761 1.00 68.56 187 SER A O 1
ATOM 1461 N N . GLY A 1 188 ? 12.610 14.104 -12.651 1.00 64.00 188 GLY A N 1
ATOM 1462 C CA . GLY A 1 188 ? 13.209 15.425 -12.442 1.00 64.00 188 GLY A CA 1
ATOM 1463 C C . GLY A 1 188 ? 12.205 16.519 -12.072 1.00 64.00 188 GLY A C 1
ATOM 1464 O O . GLY A 1 188 ? 12.571 17.692 -12.001 1.00 64.00 188 GLY A O 1
ATOM 1465 N N . GLU A 1 189 ? 10.950 16.155 -11.812 1.00 74.94 189 GLU A N 1
ATOM 1466 C CA . GLU A 1 189 ? 9.914 17.097 -11.413 1.00 74.94 189 GLU A CA 1
ATOM 1467 C C . GLU A 1 189 ? 9.875 17.271 -9.889 1.00 74.94 189 GLU A C 1
ATOM 1469 O O . GLU A 1 189 ? 10.227 16.388 -9.100 1.00 74.94 189 GLU A O 1
ATOM 1474 N N . THR A 1 190 ? 9.418 18.445 -9.455 1.00 79.75 190 THR A N 1
ATOM 1475 C CA . THR A 1 190 ? 8.955 18.635 -8.080 1.00 79.75 190 THR A CA 1
ATOM 1476 C C . THR A 1 190 ? 7.454 18.392 -8.057 1.00 79.75 190 THR A C 1
ATOM 1478 O O . THR A 1 1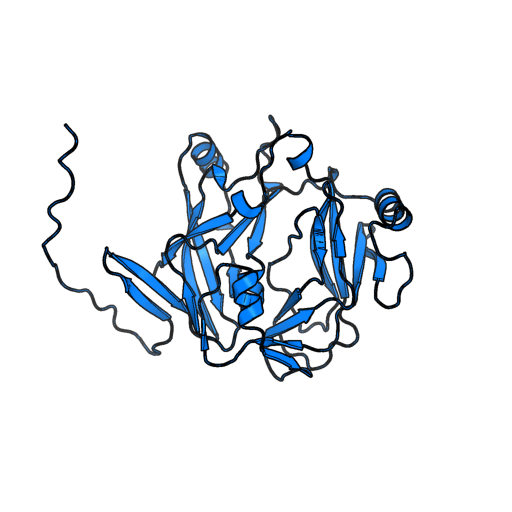90 ? 6.697 19.176 -8.628 1.00 79.75 190 THR A O 1
ATOM 1481 N N . ILE A 1 191 ? 7.025 17.323 -7.392 1.00 81.00 191 ILE A N 1
ATOM 1482 C CA . ILE A 1 191 ? 5.643 16.841 -7.437 1.00 81.00 191 ILE A CA 1
ATOM 1483 C C . ILE A 1 191 ? 5.004 16.856 -6.049 1.00 81.00 191 ILE A C 1
ATOM 1485 O O . ILE A 1 191 ? 5.654 16.637 -5.024 1.00 81.00 191 ILE A O 1
ATOM 1489 N N . ARG A 1 192 ? 3.696 17.112 -6.010 1.00 83.50 192 ARG A N 1
ATOM 1490 C CA . ARG A 1 192 ? 2.860 16.932 -4.820 1.00 83.50 192 ARG A CA 1
ATOM 1491 C C . ARG A 1 192 ? 1.821 15.875 -5.143 1.00 83.50 192 ARG A C 1
ATOM 1493 O O . ARG A 1 192 ? 1.014 16.077 -6.042 1.00 83.50 192 ARG A O 1
ATOM 1500 N N . ILE A 1 193 ? 1.823 14.781 -4.390 1.00 78.88 193 ILE A N 1
ATOM 1501 C CA . ILE A 1 193 ? 0.887 13.677 -4.599 1.00 78.88 193 ILE A CA 1
ATOM 1502 C C . ILE A 1 193 ? 0.092 13.462 -3.322 1.00 78.88 193 ILE A C 1
ATOM 1504 O O . ILE A 1 193 ? 0.624 13.097 -2.282 1.00 78.88 193 ILE A O 1
ATOM 1508 N N . THR A 1 194 ? -1.211 13.677 -3.414 1.00 76.88 194 THR A N 1
ATOM 1509 C CA . THR A 1 194 ? -2.171 13.491 -2.320 1.00 76.88 194 THR A CA 1
ATOM 1510 C C . THR A 1 194 ? -3.342 12.592 -2.692 1.00 76.88 194 THR A C 1
ATOM 1512 O O . THR A 1 194 ? -4.109 12.157 -1.826 1.00 76.88 194 THR A O 1
ATOM 1515 N N . SER A 1 195 ? -3.461 12.244 -3.969 1.00 75.88 195 SER A N 1
ATOM 1516 C CA . SER A 1 195 ? -4.531 11.426 -4.513 1.00 75.88 195 SER A CA 1
ATOM 1517 C C . SER A 1 195 ? -4.029 10.458 -5.580 1.00 75.88 195 SER A C 1
ATOM 1519 O O . SER A 1 195 ? -2.939 10.587 -6.139 1.00 75.88 195 SER A O 1
ATOM 1521 N N . ARG A 1 196 ? -4.867 9.463 -5.878 1.00 72.88 196 ARG A N 1
ATOM 1522 C CA . ARG A 1 196 ? -4.603 8.496 -6.944 1.00 72.88 196 ARG A CA 1
ATOM 1523 C C . ARG A 1 196 ? -4.691 9.142 -8.337 1.00 72.88 196 ARG A C 1
ATOM 1525 O O . ARG A 1 196 ? -4.012 8.721 -9.262 1.00 72.88 196 ARG A O 1
ATOM 1532 N N . GLN A 1 197 ? -5.528 10.160 -8.493 1.00 75.81 197 GLN A N 1
ATOM 1533 C CA . GLN A 1 197 ? -5.677 10.904 -9.739 1.00 75.81 197 GLN A CA 1
ATOM 1534 C C . GLN A 1 197 ? -4.389 11.658 -10.083 1.00 75.81 197 GLN A C 1
ATOM 1536 O O . GLN A 1 197 ? -3.956 11.614 -11.228 1.00 75.81 197 GLN A O 1
ATOM 1541 N N . GLU A 1 198 ? -3.745 12.272 -9.088 1.00 78.56 198 GLU A N 1
ATOM 1542 C CA . GLU A 1 198 ? -2.476 12.987 -9.274 1.00 78.56 198 GLU A CA 1
ATOM 1543 C C . GLU A 1 198 ? -1.350 12.034 -9.702 1.00 78.56 198 GLU A C 1
ATOM 1545 O O . GLU A 1 198 ? -0.661 12.316 -10.676 1.00 78.56 198 GLU A O 1
ATOM 1550 N N . ILE A 1 199 ? -1.199 10.856 -9.074 1.00 78.25 199 ILE A N 1
ATOM 1551 C CA . ILE A 1 199 ? -0.171 9.894 -9.525 1.00 78.25 199 ILE A CA 1
ATOM 1552 C C . ILE A 1 199 ? -0.419 9.433 -10.971 1.00 78.25 199 ILE A C 1
ATOM 1554 O O . ILE A 1 199 ? 0.533 9.268 -11.723 1.00 78.25 199 ILE A O 1
ATOM 1558 N N . TYR A 1 200 ? -1.676 9.272 -11.404 1.00 76.00 200 TYR A N 1
ATOM 1559 C CA . TYR A 1 200 ? -1.978 8.937 -12.801 1.00 76.00 200 TYR A CA 1
ATOM 1560 C C . TYR A 1 200 ? -1.599 10.048 -13.789 1.00 76.00 200 TYR A C 1
ATOM 1562 O O . TYR A 1 200 ? -1.226 9.745 -14.918 1.00 76.00 200 TYR A O 1
ATOM 1570 N N . GLN A 1 201 ? -1.664 11.315 -13.382 1.00 76.81 201 GLN A N 1
ATOM 1571 C CA . GLN A 1 201 ? -1.240 12.441 -14.221 1.00 76.81 201 GLN A CA 1
ATOM 1572 C C . GLN A 1 201 ? 0.282 12.493 -14.395 1.00 76.81 201 GLN A C 1
ATOM 1574 O O . GLN A 1 201 ? 0.757 12.928 -15.438 1.00 76.81 201 GLN A O 1
ATOM 1579 N N . HIS A 1 202 ? 1.032 12.013 -13.401 1.00 74.06 202 HIS A N 1
ATOM 1580 C CA . HIS A 1 202 ? 2.495 11.953 -13.440 1.00 74.06 202 HIS A CA 1
ATOM 1581 C C . HIS A 1 202 ? 3.047 10.656 -14.053 1.00 74.06 202 HIS A C 1
ATOM 1583 O O . HIS A 1 202 ? 4.261 10.514 -14.185 1.00 74.06 202 HIS A O 1
ATOM 1589 N N . THR A 1 203 ? 2.197 9.701 -14.451 1.00 75.00 203 THR A N 1
ATOM 1590 C CA . THR A 1 203 ? 2.657 8.516 -15.192 1.00 75.00 203 THR A CA 1
ATOM 1591 C C . THR A 1 203 ? 2.812 8.836 -16.671 1.00 75.00 203 THR A C 1
ATOM 1593 O O . THR A 1 203 ? 1.833 9.152 -17.344 1.00 75.00 203 THR A O 1
ATOM 1596 N N . SER A 1 204 ? 4.046 8.762 -17.165 1.00 62.22 204 SER A N 1
ATOM 1597 C CA . SER A 1 204 ? 4.436 9.256 -18.488 1.00 62.22 204 SER A CA 1
ATOM 1598 C C . SER A 1 204 ? 4.376 8.175 -19.571 1.00 62.22 204 SER A C 1
ATOM 1600 O O . SER A 1 204 ? 4.083 8.485 -20.723 1.00 62.22 204 SER A O 1
ATOM 1602 N N . SER A 1 205 ? 4.653 6.911 -19.227 1.00 62.34 205 SER A N 1
ATOM 1603 C CA . SER A 1 205 ? 4.671 5.781 -20.172 1.00 62.34 205 SER A CA 1
ATOM 1604 C C . SER A 1 205 ? 4.869 4.435 -19.464 1.00 62.34 205 SER A C 1
ATOM 1606 O O . SER A 1 205 ? 5.263 4.394 -18.300 1.00 62.34 205 SER A O 1
ATOM 1608 N N . VAL A 1 206 ? 4.592 3.335 -20.172 1.00 59.38 206 VAL A N 1
ATOM 1609 C CA . VAL A 1 206 ? 5.054 1.989 -19.803 1.00 59.38 206 VAL A CA 1
ATOM 1610 C C . VAL A 1 206 ? 6.338 1.727 -20.593 1.00 59.38 206 VAL A C 1
ATOM 1612 O O . VAL A 1 206 ? 6.312 1.814 -21.821 1.00 59.38 206 VAL A O 1
ATOM 1615 N N . LEU A 1 207 ? 7.454 1.484 -19.910 1.00 57.72 207 LEU A N 1
ATOM 1616 C CA . LEU A 1 207 ? 8.787 1.345 -20.497 1.00 57.72 207 LEU A CA 1
ATOM 1617 C C . LEU A 1 207 ? 9.408 -0.016 -20.145 1.00 57.72 207 LEU A C 1
ATOM 1619 O O . LEU A 1 207 ? 9.079 -0.594 -19.106 1.00 57.72 207 LEU A O 1
ATOM 1623 N N . PRO A 1 208 ? 10.334 -0.525 -20.979 1.00 48.09 208 PRO A N 1
ATOM 1624 C CA . PRO A 1 208 ? 11.224 -1.605 -20.578 1.00 48.09 208 PRO A CA 1
ATOM 1625 C C . PRO A 1 208 ? 11.986 -1.226 -19.308 1.00 48.09 208 PRO A C 1
ATOM 1627 O O . PRO A 1 208 ? 12.269 -0.048 -19.075 1.00 48.09 208 PRO A O 1
ATOM 1630 N N . SER A 1 209 ? 12.318 -2.241 -18.519 1.00 53.09 209 SER A N 1
ATOM 1631 C CA . SER A 1 209 ? 12.934 -2.087 -17.208 1.00 53.09 209 SER A CA 1
ATOM 1632 C C . SER A 1 209 ? 14.158 -1.160 -17.197 1.00 53.09 209 SER A C 1
ATOM 1634 O O . SER A 1 209 ? 14.997 -1.194 -18.102 1.00 53.09 209 SER A O 1
ATOM 1636 N N . SER A 1 210 ? 14.246 -0.313 -16.168 1.00 54.44 210 SER A N 1
ATOM 1637 C CA . SER A 1 210 ? 15.312 0.681 -16.005 1.00 54.44 210 SER A CA 1
ATOM 1638 C C . SER A 1 210 ? 16.360 0.240 -14.972 1.00 54.44 210 SER A C 1
ATOM 1640 O O . SER A 1 210 ? 16.071 -0.552 -14.082 1.00 54.44 210 SER A O 1
ATOM 1642 N N . ASN A 1 211 ? 17.592 0.764 -15.054 1.00 51.75 211 ASN A N 1
ATOM 1643 C CA . ASN A 1 211 ? 18.672 0.503 -14.080 1.00 51.75 211 ASN A CA 1
ATOM 1644 C C . ASN A 1 211 ? 18.488 1.301 -12.764 1.00 51.75 211 ASN A C 1
ATOM 1646 O O . ASN A 1 211 ? 19.437 1.911 -12.269 1.00 51.75 211 ASN A O 1
ATOM 1650 N N . GLY A 1 212 ? 17.262 1.363 -12.244 1.00 61.56 212 GLY A N 1
ATOM 1651 C CA . GLY A 1 212 ? 16.914 2.056 -11.004 1.00 61.56 212 GLY A CA 1
ATOM 1652 C C . GLY A 1 212 ? 16.884 1.129 -9.789 1.00 61.56 212 GLY A C 1
ATOM 1653 O O . GLY A 1 212 ? 16.975 -0.086 -9.919 1.00 61.56 212 GLY A O 1
ATOM 1654 N N . ASP A 1 213 ? 16.751 1.730 -8.604 1.00 72.56 213 ASP A N 1
ATOM 1655 C CA . ASP A 1 213 ? 16.482 1.015 -7.348 1.00 72.56 213 ASP A CA 1
ATOM 1656 C C . ASP A 1 213 ? 14.994 1.049 -6.975 1.00 72.56 213 ASP A C 1
ATOM 1658 O O . ASP A 1 213 ? 14.597 0.403 -6.012 1.00 72.56 213 ASP A O 1
ATOM 1662 N N . PHE A 1 214 ? 14.168 1.815 -7.694 1.00 82.06 214 PHE A N 1
ATOM 1663 C CA . PHE A 1 214 ? 12.722 1.888 -7.506 1.00 82.06 214 PHE A CA 1
ATOM 1664 C C . PHE A 1 214 ? 12.025 1.546 -8.816 1.00 82.06 214 PHE A C 1
ATOM 1666 O O . PHE A 1 214 ? 12.237 2.213 -9.827 1.00 82.06 214 PHE A O 1
ATOM 1673 N N . HIS A 1 215 ? 11.147 0.551 -8.762 1.00 83.19 215 HIS A N 1
ATOM 1674 C CA . HIS A 1 215 ? 10.364 0.105 -9.903 1.00 83.19 215 HIS A CA 1
ATOM 1675 C C . HIS A 1 215 ? 8.882 0.147 -9.550 1.00 83.19 215 HIS A C 1
ATOM 1677 O O . HIS A 1 215 ? 8.459 -0.301 -8.479 1.00 83.19 215 HIS A O 1
ATOM 1683 N N . LEU A 1 216 ? 8.088 0.677 -10.474 1.00 87.06 216 LEU A N 1
ATOM 1684 C CA . LEU A 1 216 ? 6.637 0.680 -10.389 1.00 87.06 216 LEU A CA 1
ATOM 1685 C C . LEU A 1 216 ? 6.103 -0.282 -11.445 1.00 87.06 216 LEU A C 1
ATOM 1687 O O . LEU A 1 216 ? 6.158 0.000 -12.634 1.00 87.06 216 LEU A O 1
ATOM 1691 N N . LEU A 1 217 ? 5.584 -1.420 -11.015 1.00 87.88 217 LEU A N 1
ATOM 1692 C CA . LEU A 1 217 ? 5.038 -2.463 -11.877 1.00 87.88 217 LEU A CA 1
ATOM 1693 C C . LEU A 1 217 ? 3.509 -2.488 -11.765 1.00 87.88 217 LEU A C 1
ATOM 1695 O O . LEU A 1 217 ? 2.914 -1.765 -10.961 1.00 87.88 217 LEU A O 1
ATOM 1699 N N . GLN A 1 218 ? 2.841 -3.328 -12.552 1.00 89.56 218 GLN A N 1
ATOM 1700 C CA . GLN A 1 218 ? 1.399 -3.546 -12.413 1.00 89.56 218 GLN A CA 1
ATOM 1701 C C . GLN A 1 218 ? 0.989 -4.978 -12.722 1.00 89.56 218 GLN A C 1
ATOM 1703 O O . GLN A 1 218 ? 1.654 -5.659 -13.487 1.00 89.56 218 GLN A O 1
ATOM 1708 N N . THR A 1 219 ? -0.144 -5.426 -12.190 1.00 88.75 219 THR A N 1
ATOM 1709 C CA . THR A 1 219 ? -0.707 -6.727 -12.560 1.00 88.75 219 THR A CA 1
ATOM 1710 C C . THR A 1 219 ? -1.140 -6.760 -14.025 1.00 88.75 219 THR A C 1
ATOM 1712 O O . THR A 1 219 ? -1.632 -5.768 -14.581 1.00 88.75 219 THR A O 1
ATOM 1715 N N . THR A 1 220 ? -0.991 -7.919 -14.659 1.00 87.75 220 THR A N 1
ATOM 1716 C CA . THR A 1 220 ? -1.409 -8.152 -16.052 1.00 87.75 220 THR A CA 1
ATOM 1717 C C . THR A 1 220 ? -2.927 -8.046 -16.208 1.00 87.75 220 THR A C 1
ATOM 1719 O O . THR A 1 220 ? -3.411 -7.428 -17.162 1.00 87.75 220 THR A O 1
ATOM 1722 N N . ILE A 1 221 ? -3.677 -8.496 -15.198 1.00 85.94 221 ILE A N 1
ATOM 1723 C CA . ILE A 1 221 ? -5.144 -8.442 -15.128 1.00 85.94 221 ILE A CA 1
ATOM 1724 C C . ILE A 1 221 ? -5.650 -7.594 -13.943 1.00 85.94 221 ILE A C 1
ATOM 1726 O O . ILE A 1 221 ? -4.934 -7.408 -12.951 1.00 85.94 221 ILE A O 1
ATOM 1730 N N . PRO A 1 222 ? -6.872 -7.028 -14.013 1.00 85.44 222 PRO A N 1
ATOM 1731 C CA . PRO A 1 222 ? -7.468 -6.311 -12.890 1.00 85.44 222 PRO A CA 1
ATOM 1732 C C . PRO A 1 222 ? -7.966 -7.260 -11.794 1.00 85.44 222 PRO A C 1
ATOM 1734 O O . PRO A 1 222 ? -8.514 -8.323 -12.078 1.00 85.44 222 PRO A O 1
ATOM 1737 N N . VAL A 1 223 ? -7.879 -6.815 -10.540 1.00 84.25 223 VAL A N 1
ATOM 1738 C CA . VAL A 1 223 ? -8.532 -7.480 -9.404 1.00 84.25 223 VAL A CA 1
ATOM 1739 C C . VAL A 1 223 ? -9.931 -6.932 -9.226 1.00 84.25 223 VAL A C 1
ATOM 1741 O O . VAL A 1 223 ? -10.119 -5.719 -9.292 1.00 84.25 223 VAL A O 1
ATOM 1744 N N . LYS A 1 224 ? -10.890 -7.821 -8.965 1.00 85.81 224 LYS A N 1
ATOM 1745 C CA . LYS A 1 224 ? -12.278 -7.489 -8.645 1.00 85.81 224 LYS A CA 1
ATOM 1746 C C . LYS A 1 224 ? -12.614 -8.010 -7.247 1.00 85.81 224 LYS A C 1
ATOM 1748 O O . LYS A 1 224 ? -12.938 -9.172 -7.062 1.00 85.81 224 LYS A O 1
ATOM 1753 N N . LEU A 1 225 ? -12.511 -7.153 -6.239 1.00 85.31 225 LEU A N 1
ATOM 1754 C CA . LEU A 1 225 ? -12.906 -7.511 -4.880 1.00 85.31 225 LEU A CA 1
ATOM 1755 C C . LEU A 1 225 ? -14.412 -7.302 -4.699 1.00 85.31 225 LEU A C 1
ATOM 1757 O O . LEU A 1 225 ? -14.913 -6.217 -5.010 1.00 85.31 225 LEU A O 1
ATOM 1761 N N . PRO A 1 226 ? -15.144 -8.285 -4.146 1.00 85.50 226 PRO A N 1
ATOM 1762 C CA . PRO A 1 226 ? -16.504 -8.065 -3.678 1.00 85.50 226 PRO A CA 1
ATOM 1763 C C . PRO A 1 226 ? -16.578 -6.904 -2.683 1.00 85.50 226 PRO A C 1
ATOM 1765 O O . PRO A 1 226 ? -15.607 -6.572 -2.000 1.00 85.50 226 PRO A O 1
ATOM 1768 N N . LYS A 1 227 ? -17.762 -6.295 -2.556 1.00 84.25 227 LYS A N 1
ATOM 1769 C CA . LYS A 1 227 ? -17.951 -5.150 -1.655 1.00 84.25 227 LYS A CA 1
ATOM 1770 C C . LYS A 1 227 ? -17.656 -5.487 -0.200 1.00 84.25 227 LYS A C 1
ATOM 1772 O O . LYS A 1 227 ? -17.289 -4.582 0.517 1.00 84.25 227 LYS A O 1
ATOM 1777 N N . ASN A 1 228 ? -17.793 -6.737 0.229 1.00 84.38 228 ASN A N 1
ATOM 1778 C CA . ASN A 1 228 ? -17.580 -7.182 1.606 1.00 84.38 228 ASN A CA 1
ATOM 1779 C C . ASN A 1 228 ? -16.204 -7.815 1.860 1.00 84.38 228 ASN A C 1
ATOM 1781 O O . ASN A 1 228 ? -16.014 -8.399 2.923 1.00 84.38 228 ASN A O 1
ATOM 1785 N N . ILE A 1 229 ? -15.263 -7.728 0.919 1.00 87.25 229 ILE A N 1
ATOM 1786 C CA . ILE A 1 229 ? -13.938 -8.345 1.035 1.00 87.25 229 ILE A CA 1
ATOM 1787 C C . ILE A 1 229 ? -12.858 -7.271 0.976 1.00 87.25 229 ILE A C 1
ATOM 1789 O O . ILE A 1 229 ? -12.872 -6.422 0.089 1.00 87.25 229 ILE A O 1
ATOM 1793 N N . ILE A 1 230 ? -11.902 -7.334 1.898 1.00 88.06 230 ILE A N 1
ATOM 1794 C CA . ILE A 1 230 ? -10.640 -6.594 1.806 1.00 88.06 230 ILE A CA 1
ATOM 1795 C C . ILE A 1 230 ? -9.546 -7.532 1.299 1.00 88.06 230 ILE A C 1
ATOM 1797 O O . ILE A 1 230 ? -9.565 -8.731 1.583 1.00 88.06 230 ILE A O 1
ATOM 1801 N N . GLY A 1 231 ? -8.590 -6.982 0.557 1.00 89.50 231 GLY A N 1
ATOM 1802 C CA . GLY A 1 231 ? -7.394 -7.707 0.134 1.00 89.50 231 GLY A CA 1
ATOM 1803 C C . GLY A 1 231 ? -6.149 -7.121 0.782 1.00 89.50 231 GLY A C 1
ATOM 1804 O O . GLY A 1 231 ? -6.056 -5.909 0.961 1.00 89.50 231 GLY A O 1
ATOM 1805 N N . VAL A 1 232 ? -5.184 -7.966 1.118 1.00 89.75 232 VAL A N 1
ATOM 1806 C CA . VAL A 1 232 ? -3.898 -7.555 1.683 1.00 89.75 232 VAL A CA 1
ATOM 1807 C C . VAL A 1 232 ? -2.792 -8.214 0.878 1.00 89.75 232 VAL A C 1
ATOM 1809 O O . VAL A 1 232 ? -2.723 -9.436 0.811 1.00 89.75 232 VAL A O 1
ATOM 1812 N N . ILE A 1 233 ? -1.932 -7.411 0.256 1.00 89.12 233 ILE A N 1
ATOM 1813 C CA . ILE A 1 233 ? -0.720 -7.879 -0.418 1.00 89.12 233 ILE A CA 1
ATOM 1814 C C . ILE A 1 233 ? 0.253 -8.337 0.673 1.00 89.12 233 ILE A C 1
ATOM 1816 O O . ILE A 1 233 ? 0.903 -7.516 1.318 1.00 89.12 233 ILE A O 1
ATOM 1820 N N . SER A 1 234 ? 0.311 -9.644 0.907 1.00 78.12 234 SER A N 1
ATOM 1821 C CA . SER A 1 234 ? 1.063 -10.240 2.017 1.00 78.12 234 SER A CA 1
ATOM 1822 C C . SER A 1 234 ? 2.517 -10.507 1.658 1.00 78.12 234 SER A C 1
ATOM 1824 O O . SER A 1 234 ? 3.404 -10.373 2.496 1.00 78.12 234 SER A O 1
ATOM 1826 N N . THR A 1 235 ? 2.772 -10.908 0.414 1.00 70.75 235 THR A N 1
ATOM 1827 C CA . THR A 1 235 ? 4.124 -11.170 -0.075 1.00 70.75 235 THR A CA 1
ATOM 1828 C C . THR A 1 235 ? 4.204 -10.978 -1.583 1.00 70.75 235 THR A C 1
ATOM 1830 O O . THR A 1 235 ? 3.191 -10.967 -2.289 1.00 70.75 235 THR A O 1
ATOM 1833 N N . VAL A 1 236 ? 5.427 -10.812 -2.070 1.00 69.62 236 VAL A N 1
ATOM 1834 C CA . VAL A 1 236 ? 5.757 -10.736 -3.488 1.00 69.62 236 VAL A CA 1
ATOM 1835 C C . VAL A 1 236 ? 6.817 -11.794 -3.747 1.00 69.62 236 VAL A C 1
ATOM 1837 O O . VAL A 1 236 ? 7.887 -11.764 -3.143 1.00 69.62 236 VAL A O 1
ATOM 1840 N N . MET A 1 237 ? 6.526 -12.732 -4.645 1.00 68.62 237 MET A N 1
ATOM 1841 C CA . MET A 1 237 ? 7.562 -13.593 -5.203 1.00 68.62 237 MET A CA 1
ATOM 1842 C C . MET A 1 237 ? 8.193 -12.812 -6.339 1.00 68.62 237 MET A C 1
ATOM 1844 O O . MET A 1 237 ? 7.624 -12.667 -7.418 1.00 68.62 237 MET A O 1
ATOM 1848 N N . ALA A 1 238 ? 9.355 -12.265 -6.041 1.00 62.19 238 ALA A N 1
ATOM 1849 C CA . ALA A 1 238 ? 10.180 -11.499 -6.944 1.00 62.19 238 ALA A CA 1
ATOM 1850 C C . ALA A 1 238 ? 11.615 -12.042 -6.873 1.00 62.19 238 ALA A C 1
ATOM 1852 O O . ALA A 1 238 ? 11.924 -12.819 -5.959 1.00 62.19 238 ALA A O 1
ATOM 1853 N N . PRO A 1 239 ? 12.508 -11.657 -7.805 1.00 62.53 239 PRO A N 1
ATOM 1854 C CA . PRO A 1 239 ? 13.943 -11.811 -7.597 1.00 62.53 239 PRO A CA 1
ATOM 1855 C C . PRO A 1 239 ? 14.319 -11.407 -6.167 1.00 62.53 239 PRO A C 1
ATOM 1857 O O . PRO A 1 239 ? 13.797 -10.421 -5.650 1.00 62.53 239 PRO A O 1
ATOM 1860 N N . SER A 1 240 ? 15.209 -12.164 -5.519 1.00 61.72 240 SER A N 1
ATOM 1861 C CA . SER A 1 240 ? 15.560 -11.998 -4.094 1.00 61.72 240 SER A CA 1
ATOM 1862 C C . SER A 1 240 ? 16.096 -10.608 -3.726 1.00 61.72 240 SER A C 1
ATOM 1864 O O . SER A 1 240 ? 16.248 -10.296 -2.548 1.00 61.72 240 SER A O 1
ATOM 1866 N N . THR A 1 241 ? 16.386 -9.781 -4.726 1.00 66.56 241 THR A N 1
ATOM 1867 C CA . THR A 1 241 ? 16.827 -8.399 -4.594 1.00 66.56 241 THR A CA 1
ATOM 1868 C C . THR A 1 241 ? 15.682 -7.400 -4.436 1.00 66.56 241 THR A C 1
ATOM 1870 O O . THR A 1 241 ? 15.962 -6.263 -4.072 1.00 66.56 241 THR A O 1
ATOM 1873 N N . LEU A 1 242 ? 14.419 -7.787 -4.669 1.00 71.25 242 LEU A N 1
ATOM 1874 C CA . LEU A 1 242 ? 13.277 -6.873 -4.655 1.00 71.25 242 LEU A CA 1
ATOM 1875 C C . LEU A 1 242 ? 12.474 -6.914 -3.350 1.00 71.25 242 LEU A C 1
ATOM 1877 O O . LEU A 1 242 ? 12.090 -7.972 -2.859 1.00 71.25 242 LEU A O 1
ATOM 1881 N N . THR A 1 243 ? 12.155 -5.733 -2.819 1.00 73.69 243 THR A N 1
ATOM 1882 C CA . THR A 1 243 ? 11.323 -5.538 -1.622 1.00 73.69 243 THR A CA 1
ATOM 1883 C C . THR A 1 243 ? 10.107 -4.676 -1.942 1.00 73.69 243 THR A C 1
ATOM 1885 O O . THR A 1 243 ? 10.249 -3.585 -2.480 1.00 73.69 243 THR A O 1
ATOM 1888 N N . HIS A 1 244 ? 8.907 -5.120 -1.572 1.00 74.56 244 HIS A N 1
ATOM 1889 C CA . 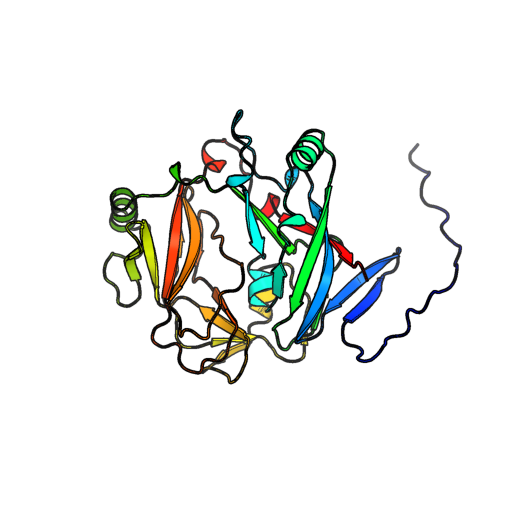HIS A 1 244 ? 7.680 -4.337 -1.745 1.00 74.56 244 HIS A CA 1
ATOM 1890 C C . HIS A 1 244 ? 7.599 -3.155 -0.759 1.00 74.56 244 HIS A C 1
ATOM 1892 O O . HIS A 1 244 ? 7.823 -3.323 0.444 1.00 74.56 244 HIS A O 1
ATOM 1898 N N . LEU A 1 245 ? 7.227 -1.964 -1.240 1.00 70.12 245 LEU A N 1
ATOM 1899 C CA . LEU A 1 245 ? 6.881 -0.831 -0.379 1.00 70.12 245 LEU A CA 1
ATOM 1900 C C . LEU A 1 245 ? 5.518 -1.068 0.297 1.00 70.12 245 LEU A C 1
ATOM 1902 O O . LEU A 1 245 ? 4.624 -1.677 -0.266 1.00 70.12 245 LEU A O 1
ATOM 1906 N N . LYS A 1 246 ? 5.342 -0.596 1.538 1.00 72.06 246 LYS A N 1
ATOM 1907 C CA . LYS A 1 246 ? 4.241 -0.956 2.466 1.00 72.06 246 LYS A CA 1
ATOM 1908 C C . LYS A 1 246 ? 2.820 -0.453 2.086 1.00 72.06 246 LYS A C 1
ATOM 1910 O O . LYS A 1 246 ? 2.079 -0.005 2.963 1.00 72.06 246 LYS A O 1
ATOM 1915 N N . SER A 1 247 ? 2.400 -0.502 0.822 1.00 80.56 247 SER A N 1
ATOM 1916 C CA . SER A 1 247 ? 1.054 -0.134 0.326 1.00 80.56 247 SER A CA 1
ATOM 1917 C C . SER A 1 247 ? 0.105 -1.339 0.210 1.00 80.56 247 SER A C 1
ATOM 1919 O O . SER A 1 247 ? -0.646 -1.498 -0.747 1.00 80.56 247 SER A O 1
ATOM 1921 N N . GLN A 1 248 ? 0.114 -2.201 1.222 1.00 84.75 248 GLN A N 1
ATOM 1922 C CA . GLN A 1 248 ? -0.446 -3.552 1.148 1.00 84.75 248 GLN A CA 1
ATOM 1923 C C . GLN A 1 248 ? -1.977 -3.661 1.049 1.00 84.75 248 GLN A C 1
ATOM 1925 O O . GLN A 1 248 ? -2.476 -4.707 0.653 1.00 84.75 248 GLN A O 1
ATOM 1930 N N . LEU A 1 249 ? -2.745 -2.636 1.426 1.00 88.12 249 LEU A N 1
ATOM 1931 C CA . LEU A 1 249 ? -4.203 -2.768 1.550 1.00 88.12 249 LEU A CA 1
ATOM 1932 C C . LEU A 1 249 ? -4.946 -2.501 0.225 1.00 88.12 249 LEU A C 1
ATOM 1934 O O . LEU A 1 249 ? -4.733 -1.480 -0.432 1.00 88.12 249 LEU A O 1
ATOM 1938 N N . LEU A 1 250 ? -5.899 -3.370 -0.103 1.00 87.31 250 LEU A N 1
ATOM 1939 C CA . LEU A 1 250 ? -6.868 -3.237 -1.187 1.00 87.31 250 LEU A CA 1
ATOM 1940 C C . LEU A 1 250 ? -8.266 -3.041 -0.598 1.00 87.31 250 LEU A C 1
ATOM 1942 O O . LEU A 1 250 ? -8.738 -3.849 0.205 1.00 87.31 250 LEU A O 1
ATOM 1946 N N . ASP A 1 251 ? -8.928 -1.966 -1.017 1.00 85.81 251 ASP A N 1
ATOM 1947 C CA . ASP A 1 251 ? -10.246 -1.604 -0.501 1.00 85.81 251 ASP A CA 1
ATOM 1948 C C . ASP A 1 251 ? -11.341 -2.503 -1.108 1.00 85.81 251 ASP A C 1
ATOM 1950 O O . ASP A 1 251 ? -11.210 -2.940 -2.260 1.00 85.81 251 ASP A O 1
ATOM 1954 N N . PRO A 1 252 ? -12.457 -2.747 -0.403 1.00 85.50 252 PRO A N 1
ATOM 1955 C CA . PRO A 1 252 ? -13.565 -3.497 -0.962 1.00 85.50 252 PRO A CA 1
ATOM 1956 C C . PRO A 1 252 ? -14.153 -2.825 -2.200 1.00 85.50 252 PRO A C 1
ATOM 1958 O O . PRO A 1 252 ? -14.226 -1.598 -2.288 1.00 85.50 252 PRO A O 1
ATOM 1961 N N . GLY A 1 253 ? -14.581 -3.630 -3.173 1.00 84.12 253 GLY A N 1
ATOM 1962 C CA . GLY A 1 253 ? -15.037 -3.117 -4.468 1.00 84.12 253 GLY A CA 1
ATOM 1963 C C . GLY A 1 253 ? -13.914 -2.680 -5.417 1.00 84.12 253 GLY A C 1
ATOM 1964 O O . GLY A 1 253 ? -14.214 -2.156 -6.489 1.00 84.12 253 GLY A O 1
ATOM 1965 N N . THR A 1 254 ? -12.638 -2.877 -5.058 1.00 85.25 254 THR A N 1
ATOM 1966 C CA . THR A 1 254 ? -11.500 -2.683 -5.975 1.00 85.25 254 THR A CA 1
ATOM 1967 C C . THR A 1 254 ? -11.754 -3.420 -7.290 1.00 85.25 254 THR A C 1
ATOM 1969 O O . THR A 1 254 ? -12.075 -4.600 -7.261 1.00 85.25 254 THR A O 1
ATOM 1972 N N . SER A 1 255 ? -11.617 -2.737 -8.431 1.00 85.88 255 SER A N 1
ATOM 1973 C CA . SER A 1 255 ? -11.929 -3.288 -9.763 1.00 85.88 255 SER A CA 1
ATOM 1974 C C . SER A 1 255 ? -10.881 -2.919 -10.828 1.00 85.88 255 SER A C 1
ATOM 1976 O O . SER A 1 255 ? -11.224 -2.572 -11.960 1.00 85.88 255 SER A O 1
ATOM 1978 N N . TRP A 1 256 ? -9.599 -2.888 -10.461 1.00 83.94 256 TRP A N 1
ATOM 1979 C CA . TRP A 1 256 ? -8.514 -2.337 -11.283 1.00 83.94 256 TRP A CA 1
ATOM 1980 C C . TRP A 1 256 ? -7.225 -3.158 -11.182 1.00 83.94 256 TRP A C 1
ATOM 1982 O O . TRP A 1 256 ? -7.065 -3.970 -10.272 1.00 83.94 256 TRP A O 1
ATOM 1992 N N . LYS A 1 257 ? -6.286 -2.920 -12.108 1.00 87.19 257 LYS A N 1
ATOM 1993 C CA . LYS A 1 257 ? -4.917 -3.453 -12.028 1.00 87.19 257 LYS A CA 1
ATOM 1994 C C . LYS A 1 257 ? -4.212 -2.908 -10.793 1.00 87.19 257 LYS A C 1
ATOM 1996 O O . LYS A 1 257 ? -4.252 -1.699 -10.541 1.00 87.19 257 LYS A O 1
ATOM 2001 N N . ILE A 1 258 ? -3.583 -3.790 -10.031 1.00 87.56 258 ILE A N 1
ATOM 2002 C CA . ILE A 1 258 ? -2.799 -3.399 -8.863 1.00 87.56 258 ILE A CA 1
ATOM 2003 C C . ILE A 1 258 ? -1.466 -2.884 -9.375 1.00 87.56 258 ILE A C 1
ATOM 2005 O O . ILE A 1 258 ? -0.823 -3.549 -10.178 1.00 87.56 258 ILE A O 1
ATOM 2009 N N . ARG A 1 259 ? -1.071 -1.694 -8.926 1.00 88.44 259 ARG A N 1
ATOM 2010 C CA . ARG A 1 259 ? 0.291 -1.201 -9.109 1.00 88.44 259 ARG A CA 1
ATOM 2011 C C . ARG A 1 259 ? 1.126 -1.666 -7.926 1.00 88.44 259 ARG A C 1
ATOM 2013 O O . ARG A 1 259 ? 0.623 -1.659 -6.805 1.00 88.44 259 ARG A O 1
ATOM 2020 N N . LEU A 1 260 ? 2.330 -2.129 -8.224 1.00 87.31 260 LEU A N 1
ATOM 2021 C CA . LEU A 1 260 ? 3.252 -2.722 -7.277 1.00 87.31 260 LEU A CA 1
ATOM 2022 C C . LEU A 1 260 ? 4.520 -1.886 -7.237 1.00 87.31 260 LEU A C 1
ATOM 2024 O O . LEU A 1 260 ? 5.129 -1.622 -8.268 1.00 87.31 260 LEU A O 1
ATOM 2028 N N . GLU A 1 261 ? 4.938 -1.521 -6.037 1.00 88.06 261 GLU A N 1
ATOM 2029 C CA . GLU A 1 261 ? 6.121 -0.702 -5.829 1.00 88.06 261 GLU A CA 1
ATOM 2030 C C . GLU A 1 261 ? 7.247 -1.531 -5.234 1.00 88.06 261 GLU A C 1
ATOM 2032 O O . GLU A 1 261 ? 7.149 -1.972 -4.089 1.00 88.06 261 GLU A O 1
ATOM 2037 N N . THR A 1 262 ? 8.320 -1.746 -5.987 1.00 83.69 262 THR A N 1
ATOM 2038 C CA . THR A 1 262 ? 9.442 -2.580 -5.547 1.00 83.69 262 THR A CA 1
ATOM 2039 C C . THR A 1 262 ? 10.735 -1.787 -5.460 1.00 83.69 262 THR A C 1
ATOM 2041 O O . THR A 1 262 ? 11.036 -0.990 -6.346 1.00 83.69 262 THR A O 1
ATOM 2044 N N . LEU A 1 263 ? 11.509 -2.044 -4.408 1.00 79.19 263 LEU A N 1
ATOM 2045 C CA . LEU A 1 263 ? 12.864 -1.548 -4.225 1.00 79.19 263 LEU A CA 1
ATOM 2046 C C . LEU A 1 263 ? 13.899 -2.629 -4.492 1.00 79.19 263 LEU A C 1
ATOM 2048 O O . LEU A 1 263 ? 13.741 -3.735 -3.983 1.00 79.19 263 LEU A O 1
ATOM 2052 N N . GLY A 1 264 ? 14.988 -2.268 -5.157 1.00 74.62 264 GLY A N 1
ATOM 2053 C CA . GLY A 1 264 ? 16.181 -3.086 -5.320 1.00 74.62 264 GLY A CA 1
ATOM 2054 C C . GLY A 1 264 ? 16.557 -3.307 -6.776 1.00 74.62 264 GLY A C 1
ATOM 2055 O O . GLY A 1 264 ? 15.761 -3.090 -7.678 1.00 74.62 264 GLY A O 1
ATOM 2056 N N . HIS A 1 265 ? 17.789 -3.751 -6.997 1.00 72.19 265 HIS A N 1
ATOM 2057 C CA . HIS A 1 265 ? 18.332 -3.872 -8.341 1.00 72.19 265 HIS A CA 1
ATOM 2058 C C . HIS A 1 265 ? 17.823 -5.151 -9.022 1.00 72.19 265 HIS A C 1
ATOM 2060 O O . HIS A 1 265 ? 18.206 -6.265 -8.642 1.00 72.19 265 HIS A O 1
ATOM 2066 N N . SER A 1 266 ? 16.960 -5.004 -10.027 1.00 72.56 266 SER A N 1
ATOM 2067 C CA . SER A 1 266 ? 16.592 -6.083 -10.946 1.00 72.56 266 SER A CA 1
ATOM 2068 C C . SER A 1 266 ? 16.372 -5.543 -12.353 1.00 72.56 266 SER A C 1
ATOM 2070 O O . SER A 1 266 ? 15.777 -4.488 -12.540 1.00 72.56 266 SER A O 1
ATOM 2072 N N . THR A 1 267 ? 16.820 -6.304 -13.347 1.00 69.12 267 THR A N 1
ATOM 2073 C CA . THR A 1 267 ? 16.543 -6.051 -14.769 1.00 69.12 267 THR A CA 1
ATOM 2074 C C . THR A 1 267 ? 15.617 -7.103 -15.382 1.00 69.12 267 THR A C 1
ATOM 2076 O O . THR A 1 267 ? 15.334 -7.062 -16.577 1.00 69.12 267 THR A O 1
ATOM 2079 N N . ASN A 1 268 ? 15.152 -8.071 -14.582 1.00 77.25 268 ASN A N 1
ATOM 2080 C CA . ASN A 1 268 ? 14.245 -9.126 -15.025 1.00 77.25 268 ASN A CA 1
ATOM 2081 C C . ASN A 1 268 ? 13.022 -9.198 -14.103 1.00 77.25 268 ASN A C 1
ATOM 2083 O O . ASN A 1 268 ? 13.147 -9.452 -12.902 1.00 77.25 268 ASN A O 1
ATOM 2087 N N . PHE A 1 269 ? 11.844 -9.009 -14.696 1.00 81.31 269 PHE A N 1
ATOM 2088 C CA . PHE A 1 269 ? 10.551 -9.043 -14.015 1.00 81.31 269 PHE A CA 1
ATOM 2089 C C . PHE A 1 269 ? 9.605 -10.120 -14.581 1.00 81.31 269 PHE A C 1
ATOM 2091 O O . PHE A 1 269 ? 8.427 -10.143 -14.233 1.00 81.31 269 PHE A O 1
ATOM 2098 N N . ASP A 1 270 ? 10.105 -11.054 -15.399 1.00 79.81 270 ASP A N 1
ATOM 2099 C CA . ASP A 1 270 ? 9.292 -12.020 -16.164 1.00 79.81 270 ASP A CA 1
ATOM 2100 C C . ASP A 1 270 ? 8.468 -12.981 -15.287 1.00 79.81 270 ASP A C 1
ATOM 2102 O O . ASP A 1 270 ? 7.469 -13.552 -15.740 1.00 79.81 270 ASP A O 1
ATOM 2106 N N . ASN A 1 271 ? 8.883 -13.151 -14.026 1.00 80.50 271 ASN A N 1
ATOM 2107 C CA . ASN A 1 271 ? 8.313 -14.087 -13.055 1.00 80.50 271 ASN A CA 1
ATOM 2108 C C . ASN A 1 271 ? 7.936 -13.420 -11.725 1.00 80.50 271 ASN A C 1
ATOM 2110 O O . ASN A 1 271 ? 8.047 -14.042 -10.666 1.00 80.50 271 ASN A O 1
ATOM 2114 N N . VAL A 1 272 ? 7.501 -12.159 -11.755 1.00 85.56 272 VAL A N 1
ATOM 2115 C CA . VAL A 1 272 ? 7.012 -11.485 -10.547 1.00 85.56 272 VAL A CA 1
ATOM 2116 C C . VAL A 1 272 ? 5.541 -11.817 -10.303 1.00 85.56 272 VAL A C 1
ATOM 2118 O O . VAL A 1 272 ? 4.692 -11.662 -11.182 1.00 85.56 272 VAL A O 1
ATOM 2121 N N . TRP A 1 273 ? 5.242 -12.256 -9.081 1.00 87.81 273 TRP A N 1
ATOM 2122 C CA . TRP A 1 273 ? 3.890 -12.556 -8.617 1.00 87.81 273 TRP A CA 1
ATOM 2123 C C . TRP A 1 273 ? 3.604 -11.846 -7.301 1.00 87.81 273 TRP A C 1
ATOM 2125 O O . TRP A 1 273 ? 4.433 -11.855 -6.389 1.00 87.81 273 TRP A O 1
ATOM 2135 N N . ILE A 1 274 ? 2.402 -11.293 -7.173 1.00 88.44 274 ILE A N 1
ATOM 2136 C CA . ILE A 1 274 ? 1.894 -10.783 -5.896 1.00 88.44 274 ILE A CA 1
ATOM 2137 C C . ILE A 1 274 ? 0.948 -11.800 -5.276 1.00 88.44 274 ILE A C 1
ATOM 2139 O O . ILE A 1 274 ? 0.182 -12.437 -5.994 1.00 88.44 274 ILE A O 1
ATOM 2143 N N . PHE A 1 275 ? 0.986 -11.931 -3.954 1.00 89.06 275 PHE A N 1
ATOM 2144 C CA . PHE A 1 275 ? 0.128 -12.834 -3.192 1.00 89.06 275 PHE A CA 1
ATOM 2145 C C . PHE A 1 275 ? -0.760 -12.009 -2.282 1.00 89.06 275 PHE A C 1
ATOM 2147 O O . PHE A 1 275 ? -0.282 -11.203 -1.480 1.00 89.06 275 PHE A O 1
ATOM 2154 N N . ILE A 1 276 ? -2.061 -12.215 -2.423 1.00 90.25 276 ILE A N 1
ATOM 2155 C CA . ILE A 1 276 ? -3.087 -11.438 -1.754 1.00 90.25 276 ILE A CA 1
ATOM 2156 C C . ILE A 1 276 ? -3.857 -12.372 -0.827 1.00 90.25 276 ILE A C 1
ATOM 2158 O O . ILE A 1 276 ? -4.520 -13.308 -1.284 1.00 90.25 276 ILE A O 1
ATOM 2162 N N . ALA A 1 277 ? -3.777 -12.102 0.472 1.00 91.25 277 ALA A N 1
ATOM 2163 C CA . ALA A 1 277 ? -4.680 -12.675 1.456 1.00 91.25 277 ALA A CA 1
ATOM 2164 C C . ALA A 1 277 ? -5.999 -11.895 1.435 1.00 91.25 277 ALA A C 1
ATOM 2166 O O . ALA A 1 277 ? -6.003 -10.662 1.374 1.00 91.25 277 ALA A O 1
ATOM 2167 N N . LEU A 1 278 ? -7.125 -12.606 1.467 1.00 91.38 278 LEU A N 1
ATOM 2168 C CA . LEU A 1 278 ? -8.451 -11.996 1.497 1.00 91.38 278 LEU A CA 1
ATOM 2169 C C . LEU A 1 278 ? -9.086 -12.181 2.867 1.00 91.38 278 LEU A C 1
ATOM 2171 O O . LEU A 1 278 ? -9.007 -13.261 3.447 1.00 91.38 278 LEU A O 1
ATOM 2175 N N . TYR A 1 279 ? -9.764 -11.141 3.337 1.00 90.12 279 TYR A N 1
ATOM 2176 C CA . TYR A 1 279 ? -10.471 -11.148 4.612 1.00 90.12 279 TYR A CA 1
ATOM 2177 C C . TYR A 1 279 ? -11.891 -10.625 4.416 1.00 90.12 279 TYR A C 1
ATOM 2179 O O . TYR A 1 279 ? -12.144 -9.751 3.576 1.00 90.12 279 TYR A O 1
ATOM 2187 N N . ARG A 1 280 ? -12.830 -11.128 5.217 1.00 87.62 280 ARG A N 1
ATOM 2188 C CA . ARG A 1 280 ? -14.160 -10.526 5.329 1.00 87.62 280 ARG A CA 1
ATOM 2189 C C . ARG A 1 280 ? -14.021 -9.142 5.954 1.00 87.62 280 ARG A C 1
ATOM 2191 O O . ARG A 1 280 ? -13.344 -8.968 6.959 1.00 87.62 280 ARG A O 1
ATOM 2198 N N . SER A 1 281 ? -14.646 -8.142 5.343 1.00 77.19 281 SER A N 1
ATOM 2199 C CA . SER A 1 281 ? -14.627 -6.780 5.865 1.00 77.19 281 SER A CA 1
ATOM 2200 C C . SER A 1 281 ? -15.576 -6.671 7.061 1.00 77.19 281 SER A C 1
ATOM 2202 O O . SER A 1 281 ? -16.786 -6.816 6.873 1.00 77.19 281 SER A O 1
ATOM 2204 N N . PRO A 1 282 ? -15.087 -6.330 8.265 1.00 62.19 282 PRO A N 1
ATOM 2205 C CA . PRO A 1 282 ? -15.954 -6.131 9.425 1.00 62.19 282 PRO A CA 1
ATOM 2206 C C . PRO A 1 282 ? -16.786 -4.841 9.327 1.00 62.19 282 PRO A C 1
ATOM 2208 O O . PRO A 1 282 ? -17.708 -4.644 10.111 1.00 62.19 282 PRO A O 1
ATOM 2211 N N . LEU A 1 283 ? -16.461 -3.946 8.383 1.00 58.31 283 LEU A N 1
ATOM 2212 C CA . LEU A 1 283 ? -17.040 -2.603 8.272 1.00 58.31 283 LEU A CA 1
ATOM 2213 C C . LEU A 1 283 ? -18.430 -2.576 7.631 1.00 58.31 283 LEU A C 1
ATOM 2215 O O . LEU A 1 283 ? -19.129 -1.583 7.785 1.00 58.31 283 LEU A O 1
ATOM 2219 N N . LEU A 1 284 ? -18.835 -3.637 6.930 1.00 52.97 284 LEU A N 1
ATOM 2220 C CA . LEU A 1 284 ? -20.131 -3.693 6.241 1.00 52.97 284 LEU A CA 1
ATOM 2221 C C . LEU A 1 284 ? -21.231 -4.410 7.019 1.00 52.97 284 LEU A C 1
ATOM 2223 O O . LEU A 1 284 ? -22.392 -4.319 6.628 1.00 52.97 284 LEU A O 1
ATOM 2227 N N . ASP A 1 285 ? -20.891 -5.047 8.140 1.00 49.03 285 ASP A N 1
ATOM 2228 C CA . ASP A 1 285 ? -21.887 -5.501 9.119 1.00 49.03 285 ASP A CA 1
ATOM 2229 C C . ASP A 1 285 ? -22.477 -4.316 9.904 1.00 49.03 285 ASP A C 1
ATOM 2231 O O . ASP A 1 285 ? -23.573 -4.396 10.462 1.00 49.03 285 ASP A O 1
ATOM 2235 N N . PHE A 1 286 ? -21.774 -3.181 9.921 1.00 42.88 286 PHE A N 1
ATOM 2236 C CA . PHE A 1 286 ? -22.301 -1.912 10.392 1.00 42.88 286 PHE A CA 1
ATOM 2237 C C . PHE A 1 286 ? -22.925 -1.201 9.189 1.00 42.88 286 PHE A C 1
ATOM 2239 O O . PHE A 1 286 ? -22.248 -0.962 8.197 1.00 42.88 286 PHE A O 1
ATOM 2246 N N . ASN A 1 287 ? -24.210 -0.848 9.256 1.00 36.19 287 ASN A N 1
ATOM 2247 C CA . ASN A 1 287 ? -24.945 -0.057 8.250 1.00 36.19 287 ASN A CA 1
ATOM 2248 C C . ASN A 1 287 ? -24.396 1.386 8.082 1.00 36.19 287 ASN A C 1
ATOM 2250 O O . ASN A 1 287 ? -25.149 2.355 7.992 1.00 36.19 287 ASN A O 1
ATOM 2254 N N . THR A 1 288 ? -23.082 1.574 8.091 1.00 40.94 288 THR A N 1
ATOM 2255 C CA . THR A 1 288 ? -22.402 2.855 8.000 1.00 40.94 288 THR A CA 1
ATOM 2256 C C . THR A 1 288 ? -21.584 2.886 6.718 1.00 40.94 288 THR A C 1
ATOM 2258 O O . THR A 1 288 ? -20.675 2.095 6.492 1.00 40.94 288 THR A O 1
ATOM 2261 N N . HIS A 1 289 ? -21.902 3.848 5.854 1.00 38.41 289 HIS A N 1
ATOM 2262 C CA . HIS A 1 289 ? -21.124 4.194 4.665 1.00 38.41 289 HIS A CA 1
ATOM 2263 C C . HIS A 1 289 ? -19.771 4.838 5.041 1.00 38.41 289 HIS A C 1
ATOM 2265 O O . HIS A 1 289 ? -19.460 5.937 4.589 1.00 38.41 289 HIS A O 1
ATOM 2271 N N . MET A 1 290 ? -18.970 4.206 5.906 1.00 39.53 290 MET A N 1
ATOM 2272 C CA . MET A 1 290 ? -17.613 4.668 6.195 1.00 39.53 290 MET A CA 1
ATOM 2273 C C . MET A 1 290 ? -16.648 4.093 5.164 1.00 39.53 290 MET A C 1
ATOM 2275 O O . MET A 1 290 ? -16.403 2.891 5.102 1.00 39.53 290 MET A O 1
ATOM 2279 N N . SER A 1 291 ? -16.110 4.969 4.320 1.00 44.09 291 SER A N 1
ATOM 2280 C CA . SER A 1 291 ? -15.064 4.621 3.364 1.00 44.09 291 SER A CA 1
ATOM 2281 C C . SER A 1 291 ? -13.717 4.506 4.071 1.00 44.09 291 SER A C 1
ATOM 2283 O O . SER A 1 291 ? -13.366 5.384 4.844 1.00 44.09 291 SER A O 1
ATOM 2285 N N . ILE A 1 292 ? -12.897 3.511 3.728 1.00 50.94 292 ILE A N 1
ATOM 2286 C CA . ILE A 1 292 ? -11.562 3.273 4.324 1.00 50.94 292 ILE A CA 1
ATOM 2287 C C . ILE A 1 292 ? -10.630 4.505 4.273 1.00 50.94 292 ILE A C 1
ATOM 2289 O O . ILE A 1 292 ? -9.709 4.633 5.078 1.00 50.94 292 ILE A O 1
ATOM 2293 N N . SER A 1 293 ? -10.886 5.463 3.376 1.00 45.62 293 SER A N 1
ATOM 2294 C CA . SER A 1 293 ? -10.213 6.768 3.348 1.00 45.62 293 SER A CA 1
ATOM 2295 C C . SER A 1 293 ? -10.332 7.570 4.654 1.00 45.62 293 SER A C 1
ATOM 2297 O O . SER A 1 293 ? -9.456 8.399 4.908 1.00 45.62 293 SER A O 1
ATOM 2299 N N . THR A 1 294 ? -11.343 7.313 5.494 1.00 48.12 294 THR A N 1
ATOM 2300 C CA . THR A 1 294 ? -11.518 7.971 6.799 1.00 48.12 294 THR A CA 1
ATOM 2301 C C . THR A 1 294 ? -10.450 7.572 7.811 1.00 48.12 294 THR A C 1
ATOM 2303 O O . THR A 1 294 ? -10.165 8.351 8.710 1.00 48.12 294 THR A O 1
ATOM 2306 N N . TYR A 1 295 ? -9.789 6.423 7.632 1.00 55.66 295 TYR A N 1
ATOM 2307 C CA . TYR A 1 295 ? -8.781 5.905 8.569 1.00 55.66 295 TYR A CA 1
ATOM 2308 C C . TYR A 1 295 ? -7.353 6.3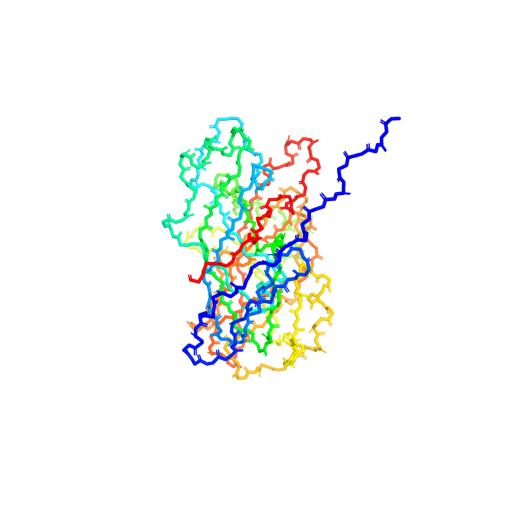69 8.270 1.00 55.66 295 TYR A C 1
ATOM 2310 O O . TYR A 1 295 ? -6.367 5.756 8.687 1.00 55.66 295 TYR A O 1
ATOM 2318 N N . SER A 1 296 ? -7.230 7.438 7.485 1.00 63.84 296 SER A N 1
ATOM 2319 C CA . SER A 1 296 ? -5.935 7.991 7.105 1.00 63.84 296 SER A CA 1
ATOM 2320 C C . SER A 1 296 ? -5.401 8.902 8.200 1.00 63.84 296 SER A C 1
ATOM 2322 O O . SER A 1 296 ? -6.165 9.693 8.723 1.00 63.84 296 SER A O 1
ATOM 2324 N N . PHE A 1 297 ? -4.106 8.867 8.504 1.00 68.25 297 PHE A N 1
ATOM 2325 C CA . PHE A 1 297 ? -3.487 9.831 9.418 1.00 68.25 297 PHE A CA 1
ATOM 2326 C C . PHE A 1 297 ? -2.646 10.869 8.679 1.00 68.25 297 PHE A C 1
ATOM 2328 O O . PHE A 1 297 ? -2.161 10.638 7.562 1.00 68.25 297 PHE A O 1
ATOM 2335 N N . CYS A 1 298 ? -2.460 12.013 9.335 1.00 74.88 298 CYS A N 1
ATOM 2336 C CA . CYS A 1 298 ? -1.935 13.213 8.698 1.00 74.88 298 CYS A CA 1
ATOM 2337 C C . CYS A 1 298 ? -0.526 13.556 9.176 1.00 74.88 298 CYS A C 1
ATOM 2339 O O . CYS A 1 298 ? -0.194 13.384 10.352 1.00 74.88 298 CYS A O 1
ATOM 2341 N N . LEU A 1 299 ? 0.278 14.123 8.279 1.00 67.75 299 LEU A N 1
ATOM 2342 C CA . LEU A 1 299 ? 1.511 14.816 8.643 1.00 67.75 299 LEU A CA 1
ATOM 2343 C C . LEU A 1 299 ? 1.174 16.045 9.507 1.00 67.75 299 LEU A C 1
ATOM 2345 O O . LEU A 1 299 ? 0.356 16.864 9.103 1.00 67.75 299 LEU A O 1
ATOM 2349 N N . LEU A 1 300 ? 1.797 16.203 10.676 1.00 61.25 300 LEU A N 1
ATOM 2350 C CA . LEU A 1 300 ? 1.672 17.422 11.491 1.00 61.25 300 LEU A CA 1
ATOM 2351 C C . LEU A 1 300 ? 2.801 18.395 11.212 1.00 61.25 300 LEU A C 1
ATOM 2353 O O . LEU A 1 300 ? 2.587 19.569 10.926 1.00 61.25 300 LEU A O 1
ATOM 2357 N N . SER A 1 301 ? 4.017 17.893 11.350 1.00 61.25 301 SER A N 1
ATOM 2358 C CA . SER A 1 301 ? 5.233 18.678 11.274 1.00 61.25 301 SER A CA 1
ATOM 2359 C C . SER A 1 301 ? 6.416 17.743 11.086 1.00 61.25 301 SER A C 1
ATOM 2361 O O . SER A 1 301 ? 6.321 16.527 11.253 1.00 61.25 301 SER A O 1
ATOM 2363 N N . THR A 1 302 ? 7.551 18.311 10.727 1.00 50.50 302 THR A N 1
ATOM 2364 C CA . THR A 1 302 ? 8.830 17.609 10.714 1.00 50.50 302 THR A CA 1
ATOM 2365 C C . THR A 1 302 ? 9.536 17.835 12.041 1.00 50.50 302 THR A C 1
ATOM 2367 O O . THR A 1 302 ? 9.558 18.967 12.528 1.00 50.50 302 THR A O 1
ATOM 2370 N N . SER A 1 303 ? 10.142 16.790 12.593 1.00 49.28 303 SER A N 1
ATOM 2371 C CA . SER A 1 303 ? 11.089 16.940 13.698 1.00 49.28 303 SER A CA 1
ATOM 2372 C C . SER A 1 303 ? 12.484 16.921 13.078 1.00 49.28 303 SER A C 1
ATOM 2374 O O . SER A 1 303 ? 12.847 15.913 12.475 1.00 49.28 303 SER A O 1
ATOM 2376 N N . ILE A 1 304 ? 13.217 18.035 13.144 1.00 44.84 304 ILE A N 1
ATOM 2377 C CA . ILE A 1 304 ? 14.656 18.050 12.829 1.00 44.84 304 ILE A CA 1
ATOM 2378 C C . ILE A 1 304 ? 15.405 17.732 14.117 1.00 44.84 304 ILE A C 1
ATOM 2380 O O . ILE A 1 304 ? 15.095 18.404 15.127 1.00 44.84 304 ILE A O 1
#

Radius of gyration: 21.34 Å; chains: 1; bounding box: 51×66×47 Å

Foldseek 3Di:
DDDDDDDDDPDDDDDDDPPPPDDPAWDWDADVPGWTKTKHAAFDKFKFKWKAALLLDDDDDVPPPDLVQKDKFWAPQQLLQQKFKAFDPVQRDDPVNVVCRVVGHIDIGMIMIGHNHLEIEIATFFQFGMGMDGDDVVQWDAPVRVQVCQVVVLFPHADDPFWHWDDDPNGIWIKGAWDQWFFDFQHPYYDYTRDPVRSVVRGDDTHQDDQGQKTKIKTPAFHAAAQFKKKFQPDKPFPPFKDWRRNGIDHHRRTGIDITIIGGGDNTRRGIMTIITMGGHPNVVPVDPDGSVSSTMTTHGTDD

Sequence (304 aa):
MASKLYQSLDTCPTWIPAKPNGDGDVALQTLPGGASKLKLGPGKKVIISISIAPFHLPPLKPGIIDLHDLWFSTRSCLAQSGVFLNIPKNSYLSNTDWETLRTGNNIIKSAQLENFSHNTLIFNPGDHIGRFFHLNENDRLNQTQLMELVDNGSFPGIEDDDYRLCSINDEPFISLRVDPNEISLSSGETIRITSRQEIYQHTSSVLPSSNGDFHLLQTTIPVKLPKNIIGVISTVMAPSTLTHLKSQLLDPGTSWKIRLETLGHSTNFDNVWIFIALYRSPLLDFNTHMSISTYSFCLLSTSI

pLDDT: mean 72.28, std 18.4, range [24.06, 91.44]